Protein AF-A0A6A5AEK2-F1 (afdb_monomer_lite)

Organism: Aphanomyces astaci (NCBI:txid112090)

Foldseek 3Di:
DCVVLLVVLVVCLVPLVSLLPDDPVVLVVSLVSLVVVLVVLVVVCVVDVVCNVVSVVVSVSSVVSSVSSVVSVVVSVVVVVVVVVVPPPPPDPPDPPQDVVNVVVVVVVVVVVVVVVVVVVVVVVVVVVVVVVVVVVVVVVVVVVVVVVVVVVVVVVVVVVVVVVVVVVVVVVVVVVVVVVVD

Secondary structure (DSSP, 8-state):
--HHHHHHHHHHHH-HHHHHHS-HHHHHHHHHHHHHHHHHHHHHHHH-GGGHHHHHHHHHHHHHHHHHHHHHHHHHHHHHHHHHHHSS-----------HHHHHHHHHHHHHHHHHHHHHHHHHHHHHHHHHHHHHHHHHHHHHHHHHHHHHHHHHHHHHHHHHHHHHHHHHHHHHHHHHH--

pLDDT: mean 76.55, std 9.77, range [45.88, 88.81]

Radius of gyration: 33.64 Å; chains: 1; bounding box: 82×36×102 Å

InterPro domains:
  IPR056173 Sec20, C-terminal [PF03908] (101-181)

Structure (mmCIF, N/CA/C/O backbone):
data_AF-A0A6A5AEK2-F1
#
_entry.id   AF-A0A6A5AEK2-F1
#
loop_
_atom_site.group_PDB
_atom_site.id
_atom_site.type_symbol
_atom_site.label_atom_id
_atom_site.label_alt_id
_atom_site.label_comp_id
_atom_site.label_asym_id
_atom_site.label_entity_id
_atom_site.label_seq_id
_atom_site.pdbx_PDB_ins_code
_atom_site.Cartn_x
_atom_site.Cartn_y
_atom_site.Cartn_z
_atom_site.occupancy
_atom_site.B_iso_or_equiv
_atom_site.auth_seq_id
_atom_site.auth_comp_id
_atom_site.auth_asym_id
_atom_site.auth_atom_id
_atom_site.pdbx_PDB_model_num
ATOM 1 N N . MET A 1 1 ? -23.766 -17.784 -3.383 1.00 45.88 1 MET A N 1
ATOM 2 C CA . MET A 1 1 ? -23.581 -17.407 -4.809 1.00 45.88 1 MET A CA 1
ATOM 3 C C . MET A 1 1 ? -22.171 -16.881 -5.167 1.00 45.88 1 MET A C 1
ATOM 5 O O . MET A 1 1 ? -21.986 -16.460 -6.299 1.00 45.88 1 MET A O 1
ATOM 9 N N . GLY A 1 2 ? -21.160 -16.912 -4.277 1.00 51.47 2 GLY A N 1
ATOM 10 C CA . GLY A 1 2 ? -19.779 -16.472 -4.597 1.00 51.47 2 GLY A CA 1
ATOM 11 C C . GLY A 1 2 ? -18.789 -17.598 -4.947 1.00 51.47 2 GLY A C 1
ATOM 12 O O . GLY A 1 2 ? -17.826 -17.369 -5.671 1.00 51.47 2 GLY A O 1
ATOM 13 N N . GLN A 1 3 ? -19.064 -18.826 -4.502 1.00 56.78 3 GLN A N 1
ATOM 14 C CA . GLN A 1 3 ? -18.225 -20.012 -4.719 1.00 56.78 3 GLN A CA 1
ATOM 15 C C . GLN A 1 3 ? -17.841 -20.291 -6.190 1.00 56.78 3 GLN A C 1
ATOM 17 O O . GLN A 1 3 ? -16.650 -20.480 -6.435 1.00 56.78 3 GLN A O 1
ATOM 22 N N . PRO A 1 4 ? -18.741 -20.202 -7.197 1.00 70.75 4 PRO A N 1
ATOM 23 C CA . PRO A 1 4 ? -18.347 -20.467 -8.586 1.00 70.75 4 PRO A CA 1
ATOM 24 C C . PRO A 1 4 ? -17.400 -19.400 -9.163 1.00 70.75 4 PRO A C 1
ATOM 26 O O . PRO A 1 4 ? -16.644 -19.674 -10.091 1.00 70.75 4 PRO A O 1
ATOM 29 N N . LEU A 1 5 ? -17.412 -18.176 -8.617 1.00 72.00 5 LEU A N 1
ATOM 30 C CA . LEU A 1 5 ? -16.496 -17.105 -9.024 1.00 72.00 5 LEU A CA 1
ATOM 31 C C . LEU A 1 5 ? -15.095 -17.325 -8.446 1.00 72.00 5 LEU A C 1
ATOM 33 O O . LEU A 1 5 ? -14.112 -17.174 -9.169 1.00 72.00 5 LEU A O 1
ATOM 37 N N . PHE A 1 6 ? -15.001 -17.719 -7.174 1.00 76.56 6 PHE A N 1
ATOM 38 C CA . PHE A 1 6 ? -13.719 -18.003 -6.527 1.00 76.56 6 PHE A CA 1
ATOM 39 C C . PHE A 1 6 ? -13.020 -19.218 -7.139 1.00 76.56 6 PHE A C 1
ATOM 41 O O . PHE A 1 6 ? -11.818 -19.157 -7.384 1.00 76.56 6 PHE A O 1
ATOM 48 N N . GLU A 1 7 ? -13.762 -20.280 -7.461 1.00 78.75 7 GLU A N 1
ATOM 49 C CA . GLU A 1 7 ? -13.203 -21.456 -8.137 1.00 78.75 7 GLU A CA 1
ATOM 50 C C . GLU A 1 7 ? -12.746 -21.146 -9.559 1.00 78.75 7 GLU A C 1
ATOM 52 O O . GLU A 1 7 ? -11.658 -21.558 -9.957 1.00 78.75 7 GLU A O 1
ATOM 57 N N . ARG A 1 8 ? -13.518 -20.346 -10.304 1.00 77.88 8 ARG A N 1
ATOM 58 C CA . ARG A 1 8 ? -13.124 -19.903 -11.644 1.00 77.88 8 ARG A CA 1
ATOM 59 C C . ARG A 1 8 ? -11.841 -19.073 -11.608 1.00 77.88 8 ARG A C 1
ATOM 61 O O . ARG A 1 8 ? -10.962 -19.288 -12.433 1.00 77.88 8 ARG A O 1
ATOM 68 N N . VAL A 1 9 ? -11.703 -18.157 -10.650 1.00 75.62 9 VAL A N 1
ATOM 69 C CA . VAL A 1 9 ? -10.484 -17.341 -10.500 1.00 75.62 9 VAL A CA 1
ATOM 70 C C . VAL A 1 9 ? -9.304 -18.191 -10.033 1.00 75.62 9 VAL A C 1
ATOM 72 O O . VAL A 1 9 ? -8.203 -18.023 -10.544 1.00 75.62 9 VAL A O 1
ATOM 75 N N . ALA A 1 10 ? -9.523 -19.145 -9.128 1.00 79.38 10 ALA A N 1
ATOM 76 C CA . ALA A 1 10 ? -8.487 -20.080 -8.698 1.00 79.38 10 ALA A CA 1
ATOM 77 C C . ALA A 1 10 ? -8.018 -21.001 -9.840 1.00 79.38 10 ALA A C 1
ATOM 79 O O . ALA A 1 10 ? -6.823 -21.265 -9.955 1.00 79.38 10 ALA A O 1
ATOM 80 N N . ALA A 1 11 ? -8.934 -21.466 -10.695 1.00 79.12 11 ALA A N 1
ATOM 81 C CA . ALA A 1 11 ? -8.611 -22.260 -11.878 1.00 79.12 11 ALA A CA 1
ATOM 82 C C . ALA A 1 11 ? -7.821 -21.439 -12.904 1.00 79.12 11 ALA A C 1
ATOM 84 O O . ALA A 1 11 ? -6.797 -21.907 -13.395 1.00 79.12 11 ALA A O 1
ATOM 85 N N . LEU A 1 12 ? -8.237 -20.192 -13.151 1.00 76.94 12 LEU A N 1
ATOM 86 C CA . LEU A 1 12 ? -7.496 -19.269 -14.008 1.00 76.94 12 LEU A CA 1
ATOM 87 C C . LEU A 1 12 ? -6.093 -19.015 -13.451 1.00 76.94 12 LEU A C 1
ATOM 89 O O . LEU A 1 12 ? -5.126 -19.193 -14.169 1.00 76.94 12 LEU A O 1
ATOM 93 N N . LEU A 1 13 ? -5.947 -18.708 -12.160 1.00 73.44 13 LEU A N 1
ATOM 94 C CA . LEU A 1 13 ? -4.639 -18.465 -11.535 1.00 73.44 13 LEU A CA 1
ATOM 95 C C . LEU A 1 13 ? -3.680 -19.667 -11.576 1.00 73.44 13 LEU A C 1
ATOM 97 O O . LEU A 1 13 ? -2.465 -19.469 -11.525 1.00 73.44 13 LEU A O 1
ATOM 101 N N . ARG A 1 14 ? -4.191 -20.902 -11.661 1.00 76.44 14 ARG A N 1
ATOM 102 C CA . ARG A 1 14 ? -3.356 -22.102 -11.848 1.00 76.44 14 ARG A CA 1
ATOM 103 C C . ARG A 1 14 ? -2.805 -22.205 -13.265 1.00 76.44 14 ARG A C 1
ATOM 105 O O . ARG A 1 14 ? -1.687 -22.686 -13.438 1.00 76.44 14 ARG A O 1
ATOM 112 N N . ASP A 1 15 ? -3.557 -21.739 -14.253 1.00 77.12 15 ASP A N 1
ATOM 113 C CA . ASP A 1 15 ? -3.141 -21.740 -15.646 1.00 77.12 15 ASP A CA 1
ATOM 114 C C . ASP A 1 15 ? -2.585 -20.367 -16.047 1.00 77.12 15 ASP A C 1
ATOM 116 O O . ASP A 1 15 ? -3.286 -19.471 -16.522 1.00 77.12 15 ASP A O 1
ATOM 120 N N . LYS A 1 16 ? -1.269 -20.212 -15.872 1.00 64.94 16 LYS A N 1
ATOM 121 C CA . LYS A 1 16 ? -0.535 -18.984 -16.221 1.00 64.94 16 LYS A CA 1
ATOM 122 C C . LYS A 1 16 ? -0.740 -18.558 -17.681 1.00 64.94 16 LYS A C 1
ATOM 124 O O . LYS A 1 16 ? -0.672 -17.365 -17.968 1.00 64.94 16 LYS A O 1
ATOM 129 N N . THR A 1 17 ? -1.005 -19.504 -18.586 1.00 61.44 17 THR A N 1
ATOM 130 C CA . THR A 1 17 ? -1.233 -19.218 -20.010 1.00 61.44 17 THR A CA 1
ATOM 131 C C . THR A 1 17 ? -2.649 -18.707 -20.263 1.00 61.44 17 THR A C 1
ATOM 133 O O . THR A 1 17 ? -2.829 -17.742 -21.007 1.00 61.44 17 THR A O 1
ATOM 136 N N . ALA A 1 18 ? -3.642 -19.242 -19.547 1.00 62.31 18 ALA A N 1
ATOM 137 C CA . ALA A 1 18 ? -5.012 -18.742 -19.596 1.00 62.31 18 ALA A CA 1
ATOM 138 C C . ALA A 1 18 ? -5.129 -17.317 -19.030 1.00 62.31 18 ALA A C 1
ATOM 140 O O . ALA A 1 18 ? -5.829 -16.493 -19.610 1.00 62.31 18 ALA A O 1
ATOM 141 N N . VAL A 1 19 ? -4.407 -16.975 -17.953 1.00 64.06 19 VAL A N 1
ATOM 142 C CA . VAL A 1 19 ? -4.403 -15.597 -17.402 1.00 64.06 19 VAL A CA 1
ATOM 143 C C . VAL A 1 19 ? -3.794 -14.587 -18.378 1.00 64.06 19 VAL A C 1
ATOM 145 O O . VAL A 1 19 ? -4.263 -13.448 -18.470 1.00 64.06 19 VAL A O 1
ATOM 148 N N . ALA A 1 20 ? -2.770 -14.999 -19.128 1.00 61.50 20 ALA A N 1
ATOM 149 C CA . ALA A 1 20 ? -2.142 -14.170 -20.151 1.00 61.50 20 ALA A CA 1
ATOM 150 C C . ALA A 1 20 ? -3.053 -13.947 -21.375 1.00 61.50 20 ALA A C 1
ATOM 152 O O . ALA A 1 20 ? -2.979 -12.891 -21.999 1.00 61.50 20 ALA A O 1
ATOM 153 N N . ALA A 1 21 ? -3.950 -14.890 -21.681 1.00 65.88 21 ALA A N 1
ATOM 154 C CA . ALA A 1 21 ? -4.862 -14.818 -22.825 1.00 65.88 21 ALA A CA 1
ATOM 155 C C . ALA A 1 21 ? -6.121 -13.953 -22.593 1.00 65.88 21 ALA A C 1
ATOM 157 O O . ALA A 1 21 ? -6.765 -13.537 -23.554 1.00 65.88 21 ALA A O 1
ATOM 158 N N . ILE A 1 22 ? -6.484 -13.653 -21.340 1.00 73.06 22 ILE A N 1
ATOM 159 C CA . ILE A 1 22 ? -7.691 -12.868 -21.011 1.00 73.06 22 ILE A CA 1
ATOM 160 C C . ILE A 1 22 ? -7.541 -11.419 -21.496 1.00 73.06 22 ILE A C 1
ATOM 162 O O . ILE A 1 22 ? -6.492 -10.805 -21.313 1.00 73.06 22 ILE A O 1
ATOM 166 N N . ALA A 1 23 ? -8.574 -10.826 -22.089 1.00 71.81 23 ALA A N 1
ATOM 167 C CA . ALA A 1 23 ? -8.523 -9.421 -22.499 1.00 71.81 23 ALA A CA 1
ATOM 168 C C . ALA A 1 23 ? -8.476 -8.479 -21.274 1.00 71.81 23 ALA A C 1
ATOM 170 O O . ALA A 1 23 ? -9.108 -8.751 -20.254 1.00 71.81 23 ALA A O 1
ATOM 171 N N . SER A 1 24 ? -7.795 -7.329 -21.373 1.00 69.62 24 SER A N 1
ATOM 172 C CA . SER A 1 24 ? -7.701 -6.342 -20.272 1.00 69.62 24 SER A CA 1
ATOM 173 C C . SER A 1 24 ? -9.081 -5.937 -19.709 1.00 69.62 24 SER A C 1
ATOM 175 O O . SER A 1 24 ? -9.275 -5.855 -18.496 1.00 69.62 24 SER A O 1
ATOM 177 N N . GLN A 1 25 ? -10.091 -5.817 -20.580 1.00 73.88 25 GLN A N 1
ATOM 178 C CA . GLN A 1 25 ? -11.481 -5.534 -20.191 1.00 73.88 25 GLN A CA 1
ATOM 179 C C . GLN A 1 25 ? -12.172 -6.673 -19.425 1.00 73.88 25 GLN A C 1
ATOM 181 O O . GLN A 1 25 ? -13.077 -6.435 -18.627 1.00 73.88 25 GLN A O 1
ATOM 186 N N . GLU A 1 26 ? -11.806 -7.925 -19.683 1.00 76.56 26 GLU A N 1
ATOM 187 C CA . GLU A 1 26 ? -12.346 -9.066 -18.942 1.00 76.56 26 GLU A CA 1
ATOM 188 C C . GLU A 1 26 ? -11.655 -9.203 -17.587 1.00 76.56 26 GLU A C 1
ATOM 190 O O . GLU A 1 26 ? -12.304 -9.534 -16.593 1.00 76.56 26 GLU A O 1
ATOM 195 N N . ALA A 1 27 ? -10.366 -8.870 -17.523 1.00 75.19 27 ALA A N 1
ATOM 196 C CA . ALA A 1 27 ? -9.610 -8.878 -16.283 1.00 75.19 27 ALA A CA 1
ATOM 197 C C . ALA A 1 27 ? -10.114 -7.835 -15.271 1.00 75.19 27 ALA A C 1
ATOM 199 O O . ALA A 1 27 ? -10.251 -8.160 -14.087 1.00 75.19 27 ALA A O 1
ATOM 200 N N . SER A 1 28 ? -10.463 -6.627 -15.729 1.00 76.31 28 SER A N 1
ATOM 201 C CA . SER A 1 28 ? -11.068 -5.593 -14.877 1.00 76.31 28 SER A CA 1
ATOM 202 C C . SER A 1 28 ? -12.462 -5.992 -14.385 1.00 76.31 28 SER A C 1
ATOM 204 O O . SER A 1 28 ? -12.751 -5.878 -13.194 1.00 76.31 28 SER A O 1
ATOM 206 N N . LYS A 1 29 ? -13.298 -6.584 -15.249 1.00 82.62 29 LYS A N 1
ATOM 207 C CA . LYS A 1 29 ? -14.613 -7.122 -14.854 1.00 82.62 29 LYS A CA 1
ATOM 208 C C . LYS A 1 29 ? -14.502 -8.245 -13.822 1.00 82.62 29 LYS A C 1
ATOM 210 O O . LYS A 1 29 ? -15.324 -8.323 -12.909 1.00 82.62 29 LYS A O 1
ATOM 215 N N . ILE A 1 30 ? -13.516 -9.136 -13.949 1.00 80.75 30 ILE A N 1
ATOM 216 C CA . ILE A 1 30 ? -13.273 -10.199 -12.959 1.00 80.75 30 ILE A CA 1
ATOM 217 C C . ILE A 1 30 ? -12.860 -9.585 -11.617 1.00 80.75 30 ILE A C 1
ATOM 219 O O . ILE A 1 30 ? -13.397 -9.984 -10.582 1.00 80.75 30 ILE A O 1
ATOM 223 N N . GLN A 1 31 ? -11.980 -8.583 -11.635 1.00 81.62 31 GLN A N 1
ATOM 224 C CA . GLN A 1 31 ? -11.545 -7.864 -10.438 1.00 81.62 31 GLN A CA 1
ATOM 225 C C . GLN A 1 31 ? -12.708 -7.152 -9.731 1.00 81.62 31 GLN A C 1
ATOM 227 O O . GLN A 1 31 ? -12.882 -7.322 -8.523 1.00 81.62 31 GLN A O 1
ATOM 232 N N . GLU A 1 32 ? -13.541 -6.411 -10.465 1.00 83.38 32 GLU A N 1
ATOM 233 C CA . GLU A 1 32 ? -14.722 -5.734 -9.911 1.00 83.38 32 GLU A CA 1
ATOM 234 C C . GLU A 1 32 ? -15.697 -6.728 -9.276 1.00 83.38 32 GLU A C 1
ATOM 236 O O . GLU A 1 32 ? -16.170 -6.523 -8.157 1.00 83.38 32 GLU A O 1
ATOM 241 N N . ARG A 1 33 ? -15.959 -7.857 -9.946 1.00 83.12 33 ARG A N 1
ATOM 242 C CA . ARG A 1 33 ? -16.847 -8.903 -9.413 1.00 83.12 33 ARG A CA 1
ATOM 243 C C . ARG A 1 33 ? -16.283 -9.546 -8.148 1.00 83.12 33 ARG A C 1
ATOM 245 O O . ARG A 1 33 ? -17.059 -9.857 -7.244 1.00 83.12 33 ARG A O 1
ATOM 252 N N . LEU A 1 34 ? -14.962 -9.710 -8.059 1.00 82.06 34 LEU A N 1
ATOM 253 C CA . LEU A 1 34 ? -14.298 -10.203 -6.851 1.00 82.06 34 LEU A CA 1
ATOM 254 C C . LEU A 1 34 ? -14.411 -9.199 -5.698 1.00 82.06 34 LEU A C 1
ATOM 256 O O . LEU A 1 34 ? -14.748 -9.588 -4.580 1.00 82.06 34 LEU A O 1
ATOM 260 N N . GLN A 1 35 ? -14.210 -7.909 -5.976 1.00 84.31 35 GLN A N 1
ATOM 261 C CA . GLN A 1 35 ? -14.328 -6.846 -4.978 1.00 84.31 35 GLN A CA 1
ATOM 262 C C . GLN A 1 35 ? -15.763 -6.721 -4.448 1.00 84.31 35 GLN A C 1
ATOM 264 O O . GLN A 1 35 ? -15.979 -6.639 -3.239 1.00 84.31 35 GLN A O 1
ATOM 269 N N . VAL A 1 36 ? -16.761 -6.785 -5.334 1.00 86.75 36 VAL A N 1
ATOM 270 C CA . VAL A 1 36 ? -18.181 -6.787 -4.953 1.00 86.75 36 VAL A CA 1
ATOM 271 C C . VAL A 1 36 ? -18.525 -8.015 -4.104 1.00 86.75 36 VAL A C 1
ATOM 273 O O . VAL A 1 36 ? -19.284 -7.896 -3.142 1.00 86.75 36 VAL A O 1
ATOM 276 N N . ALA A 1 37 ? -17.963 -9.189 -4.408 1.00 82.62 37 ALA A N 1
ATOM 277 C CA . ALA A 1 37 ? -18.171 -10.393 -3.605 1.00 82.62 37 ALA A CA 1
ATOM 278 C C . ALA A 1 37 ? -17.556 -10.273 -2.198 1.00 82.62 37 ALA A C 1
ATOM 280 O O . ALA A 1 37 ? -18.206 -10.649 -1.224 1.00 82.62 37 ALA A O 1
ATOM 281 N N . ILE A 1 38 ? -16.356 -9.696 -2.074 1.00 85.12 38 ILE A N 1
ATOM 282 C CA . ILE A 1 38 ? -15.706 -9.422 -0.778 1.00 85.12 38 ILE A CA 1
ATOM 283 C C . ILE A 1 38 ? -16.521 -8.416 0.047 1.00 85.12 38 ILE A C 1
ATOM 285 O O . ILE A 1 38 ? -16.715 -8.612 1.250 1.00 85.12 38 ILE A O 1
ATOM 289 N N . ASN A 1 39 ? -17.049 -7.368 -0.588 1.00 85.44 39 ASN A N 1
ATOM 290 C CA . ASN A 1 39 ? -17.877 -6.368 0.089 1.00 85.44 39 ASN A CA 1
ATOM 291 C C . ASN A 1 39 ? -19.198 -6.979 0.586 1.00 85.44 39 ASN A C 1
ATOM 293 O O . ASN A 1 39 ? -19.588 -6.741 1.726 1.00 85.44 39 ASN A O 1
ATOM 297 N N . LYS A 1 40 ? -19.835 -7.844 -0.216 1.00 84.44 40 LYS A N 1
ATOM 298 C CA . LYS A 1 40 ? -21.037 -8.591 0.196 1.00 84.44 40 LYS A CA 1
ATOM 299 C C . LYS A 1 40 ? -20.762 -9.576 1.334 1.00 84.44 40 LYS A C 1
ATOM 301 O O . LYS A 1 40 ? -21.593 -9.714 2.223 1.00 84.44 40 LYS A O 1
ATOM 306 N N . LEU A 1 41 ? -19.608 -10.248 1.330 1.00 80.94 41 LEU A N 1
ATOM 307 C CA . LEU A 1 41 ? -19.184 -11.099 2.449 1.00 80.94 41 LEU A CA 1
ATOM 308 C C . LEU A 1 41 ? -18.916 -10.275 3.712 1.00 80.94 41 LEU A C 1
ATOM 310 O O . LEU A 1 41 ? -19.222 -10.727 4.805 1.00 80.94 41 LEU A O 1
ATOM 314 N N . THR A 1 42 ? -18.392 -9.057 3.564 1.00 82.00 42 THR A N 1
ATOM 315 C CA . THR A 1 42 ? -18.181 -8.140 4.693 1.00 82.00 42 THR A CA 1
ATOM 316 C C . THR A 1 42 ? -19.509 -7.684 5.297 1.00 82.00 42 THR A C 1
ATOM 318 O O . THR A 1 42 ? -19.662 -7.779 6.504 1.00 82.00 42 THR A O 1
ATOM 321 N N . GLN A 1 43 ? -20.495 -7.308 4.476 1.00 81.94 43 GLN A N 1
ATOM 322 C CA . GLN A 1 43 ? -21.841 -6.968 4.963 1.00 81.94 43 GLN A CA 1
ATOM 323 C C . GLN A 1 43 ? -22.512 -8.147 5.683 1.00 81.94 43 GLN A C 1
ATOM 325 O O . GLN A 1 43 ? -23.055 -7.979 6.766 1.00 81.94 43 GLN A O 1
ATOM 330 N N . ARG A 1 44 ? -22.393 -9.367 5.144 1.00 76.19 44 ARG A N 1
ATOM 331 C CA . ARG A 1 44 ? -22.955 -10.572 5.780 1.00 76.19 44 ARG A CA 1
ATOM 332 C C . ARG A 1 44 ? -22.305 -10.941 7.114 1.00 76.19 44 ARG A C 1
ATOM 334 O O . ARG A 1 44 ? -22.969 -11.519 7.963 1.00 76.19 44 ARG A O 1
ATOM 341 N N . ILE A 1 45 ? -21.023 -10.620 7.302 1.00 75.00 45 ILE A N 1
ATOM 342 C CA . ILE A 1 45 ? -20.322 -10.796 8.586 1.00 75.00 45 ILE A CA 1
ATOM 343 C C . ILE A 1 45 ? -20.906 -9.878 9.666 1.00 75.00 45 ILE A C 1
ATOM 345 O O . ILE A 1 45 ? -20.914 -10.258 10.838 1.00 75.00 45 ILE A O 1
ATOM 349 N N . ASP A 1 46 ? -21.356 -8.686 9.273 1.00 73.50 46 ASP A N 1
ATOM 350 C CA . ASP A 1 46 ? -21.939 -7.700 10.182 1.00 73.50 46 ASP A CA 1
ATOM 351 C C . ASP A 1 46 ? -23.421 -8.006 10.486 1.00 73.50 46 ASP A C 1
ATOM 353 O O . ASP A 1 46 ? -23.889 -7.695 11.579 1.00 73.50 46 ASP A O 1
ATOM 357 N N . GLU A 1 47 ? -24.137 -8.649 9.554 1.00 78.94 47 GLU A N 1
ATOM 358 C CA . GLU A 1 47 ? -25.563 -9.001 9.675 1.00 78.94 47 GLU A CA 1
ATOM 359 C C . GLU A 1 47 ? -25.827 -10.329 10.419 1.00 78.94 47 GLU A C 1
ATOM 361 O O . GLU A 1 47 ? -26.779 -10.393 11.191 1.00 78.94 47 GLU A O 1
ATOM 366 N N . ASP A 1 48 ? -24.990 -11.365 10.244 1.00 68.94 48 ASP A N 1
ATOM 367 C CA . ASP A 1 48 ? -25.180 -12.700 10.849 1.00 68.94 48 ASP A CA 1
ATOM 368 C C . ASP A 1 48 ? -23.984 -13.120 11.741 1.00 68.94 48 ASP A C 1
ATOM 370 O O . ASP A 1 48 ? -23.008 -13.720 11.260 1.00 68.94 48 ASP A O 1
ATOM 374 N N . PRO A 1 49 ? -24.031 -12.858 13.065 1.00 66.12 49 PRO A N 1
ATOM 375 C CA . PRO A 1 49 ? -22.932 -13.168 13.983 1.00 66.12 49 PRO A CA 1
ATOM 376 C C . PRO A 1 49 ? -22.733 -14.671 14.248 1.00 66.12 49 PRO A C 1
ATOM 378 O O . PRO A 1 49 ? -21.619 -15.072 14.592 1.00 66.12 49 PRO A O 1
ATOM 381 N N . ASP A 1 50 ? -23.752 -15.509 14.037 1.00 72.44 50 ASP A N 1
ATOM 382 C CA . ASP A 1 50 ? -23.703 -16.950 14.340 1.00 72.44 50 ASP A CA 1
ATOM 383 C C . ASP A 1 50 ? -22.751 -17.737 13.420 1.00 72.44 50 ASP A C 1
ATOM 385 O O . ASP A 1 50 ? -22.129 -18.708 13.846 1.00 72.44 50 ASP A O 1
ATOM 389 N N . HIS A 1 51 ? -22.549 -17.277 12.179 1.00 72.31 51 HIS A N 1
ATOM 390 C CA . HIS A 1 51 ? -21.654 -17.914 11.195 1.00 72.31 51 HIS A CA 1
ATOM 391 C C . HIS A 1 51 ? -20.412 -17.059 10.890 1.00 72.31 51 HIS A C 1
ATOM 393 O O . HIS A 1 51 ? -19.700 -17.271 9.903 1.00 72.31 51 HIS A O 1
ATOM 399 N N . LYS A 1 52 ? -20.103 -16.091 11.764 1.00 74.12 52 LYS A N 1
ATOM 400 C CA . LYS A 1 52 ? -19.020 -15.110 11.591 1.00 74.12 52 LYS A CA 1
ATOM 401 C C . LYS A 1 52 ? -17.668 -15.742 11.256 1.00 74.12 52 LYS A C 1
ATOM 403 O O . LYS A 1 52 ? -16.921 -15.212 10.435 1.00 74.12 52 LYS A O 1
ATOM 408 N N . ALA A 1 53 ? -17.343 -16.876 11.877 1.00 77.62 53 ALA A N 1
ATOM 409 C CA . ALA A 1 53 ? -16.080 -17.577 11.651 1.00 77.62 53 ALA A CA 1
ATOM 410 C C . ALA A 1 53 ? -15.975 -18.180 10.238 1.00 77.62 53 ALA A C 1
ATOM 412 O O . ALA A 1 53 ? -14.892 -18.182 9.649 1.00 77.62 53 ALA A O 1
ATOM 413 N N . GLU A 1 54 ? -17.080 -18.669 9.678 1.00 78.69 54 GLU A N 1
ATOM 414 C CA . GLU A 1 54 ? -17.124 -19.252 8.334 1.00 78.69 54 GLU A CA 1
ATOM 415 C C . GLU A 1 54 ? -17.048 -18.159 7.270 1.00 78.69 54 GLU A C 1
ATOM 417 O O . GLU A 1 54 ? -16.200 -18.220 6.375 1.00 78.69 54 GLU A O 1
ATOM 422 N N . TRP A 1 55 ? -17.821 -17.086 7.445 1.00 77.38 55 TRP A N 1
ATOM 423 C CA . TRP A 1 55 ? -17.775 -15.927 6.558 1.00 77.38 55 TRP A CA 1
ATOM 424 C C . TRP A 1 55 ? -16.418 -15.216 6.587 1.00 77.38 55 TRP A C 1
ATOM 426 O O . TRP A 1 55 ? -15.908 -14.814 5.539 1.00 77.38 55 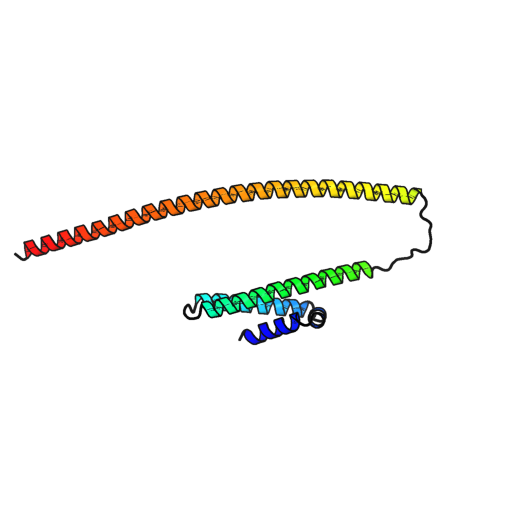TRP A O 1
ATOM 436 N N . ALA A 1 56 ? -15.772 -15.121 7.754 1.00 78.38 56 ALA A N 1
ATOM 437 C CA . ALA A 1 56 ? -14.420 -14.576 7.869 1.00 78.38 56 ALA A CA 1
ATOM 438 C C . ALA A 1 56 ? -13.382 -15.431 7.119 1.00 78.38 56 ALA A C 1
ATOM 440 O O . ALA A 1 56 ? -12.481 -14.885 6.476 1.00 78.38 56 ALA A O 1
ATOM 441 N N . ARG A 1 57 ? -13.518 -16.765 7.144 1.00 82.62 57 ARG A N 1
ATOM 442 C CA . ARG A 1 57 ? -12.654 -17.679 6.376 1.00 82.62 57 ARG A CA 1
ATOM 443 C C . ARG A 1 57 ? -12.876 -17.536 4.872 1.00 82.62 57 ARG A C 1
ATOM 445 O O . ARG A 1 57 ? -11.898 -17.498 4.123 1.00 82.62 57 ARG A O 1
ATOM 452 N N .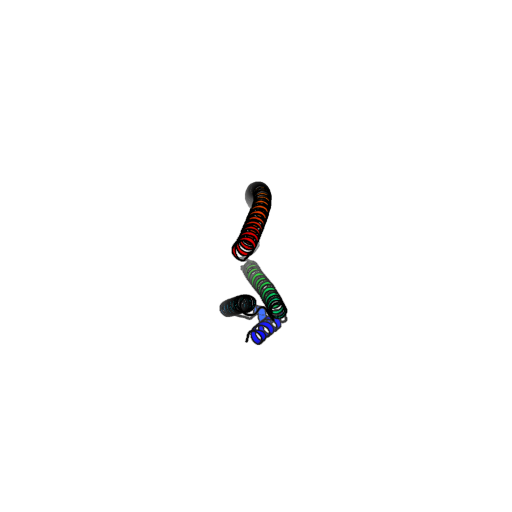 GLU A 1 58 ? -14.125 -17.432 4.420 1.00 82.06 58 GLU A N 1
ATOM 453 C CA . GLU A 1 58 ? -14.434 -17.201 3.003 1.00 82.06 58 GLU A CA 1
ATOM 454 C C . GLU A 1 58 ? -13.927 -15.837 2.520 1.00 82.06 58 GLU A C 1
ATOM 456 O O . GLU A 1 58 ? -13.322 -15.751 1.448 1.00 82.06 58 GLU A O 1
ATOM 461 N N . LYS A 1 59 ? -14.075 -14.790 3.338 1.00 82.69 59 LYS A N 1
ATOM 462 C CA . LYS A 1 59 ? -13.524 -13.460 3.057 1.00 82.69 59 LYS A CA 1
ATOM 463 C C . LYS A 1 59 ? -12.000 -13.495 2.922 1.00 82.69 59 LYS A C 1
ATOM 465 O O . LYS A 1 59 ? -11.472 -13.010 1.925 1.00 82.69 59 LYS A O 1
ATOM 470 N N . ALA A 1 60 ? -11.292 -14.119 3.865 1.00 82.56 60 ALA A N 1
ATOM 471 C CA . ALA A 1 60 ? -9.831 -14.225 3.817 1.00 82.56 60 ALA A CA 1
ATOM 472 C C . ALA A 1 60 ? -9.336 -14.972 2.563 1.00 82.56 60 ALA A C 1
ATOM 474 O O . ALA A 1 60 ? -8.341 -14.583 1.943 1.00 82.56 60 ALA A O 1
ATOM 475 N N . ARG A 1 61 ? -10.053 -16.022 2.140 1.00 82.62 61 ARG A N 1
ATOM 476 C CA . ARG A 1 61 ? -9.778 -16.722 0.874 1.00 82.62 61 ARG A CA 1
ATOM 477 C C . ARG A 1 61 ? -9.998 -15.809 -0.333 1.00 82.62 61 ARG A C 1
ATOM 479 O O . ARG A 1 61 ? -9.125 -15.738 -1.197 1.00 82.62 61 ARG A O 1
ATOM 486 N N . ALA A 1 62 ? -11.113 -15.085 -0.376 1.00 80.56 62 ALA A N 1
ATOM 487 C CA . ALA A 1 62 ? -11.424 -14.155 -1.459 1.00 80.56 62 ALA A CA 1
ATOM 488 C C . ALA A 1 62 ? -10.391 -13.017 -1.572 1.00 80.56 62 ALA A C 1
ATOM 490 O O . ALA A 1 62 ? -9.935 -12.701 -2.671 1.00 80.56 62 ALA A O 1
ATOM 491 N N . GLU A 1 63 ? -9.950 -12.455 -0.446 1.00 83.38 63 GLU A N 1
ATOM 492 C CA . GLU A 1 63 ? -8.892 -11.436 -0.403 1.00 83.38 63 GLU A CA 1
ATOM 493 C C . GLU A 1 63 ? -7.542 -11.977 -0.884 1.00 83.38 63 GLU A C 1
ATOM 495 O O . GLU A 1 63 ? -6.796 -11.283 -1.577 1.00 83.38 63 GLU A O 1
ATOM 500 N N . THR A 1 64 ? -7.223 -13.227 -0.547 1.00 86.81 64 THR A N 1
ATOM 501 C CA . THR A 1 64 ? -5.987 -13.874 -1.005 1.00 86.81 64 THR A CA 1
ATOM 502 C C . THR A 1 64 ? -6.007 -14.075 -2.521 1.00 86.81 64 THR A C 1
ATOM 504 O O . THR A 1 64 ? -5.022 -13.760 -3.190 1.00 86.81 64 THR A O 1
ATOM 507 N N . LEU A 1 65 ? -7.142 -14.509 -3.078 1.00 84.69 65 LEU A N 1
ATOM 508 C CA . LEU A 1 65 ? -7.331 -14.641 -4.527 1.00 84.69 65 LEU A CA 1
ATOM 509 C C . LEU A 1 65 ? -7.232 -13.290 -5.243 1.00 84.69 65 LEU A C 1
ATOM 511 O O . LEU A 1 65 ? -6.595 -13.206 -6.290 1.00 84.69 65 LEU A O 1
ATOM 515 N N . LEU A 1 66 ? -7.788 -12.221 -4.664 1.00 83.69 66 LEU A N 1
ATOM 516 C CA . LEU A 1 66 ? -7.664 -10.870 -5.217 1.00 83.69 66 LEU A CA 1
ATOM 517 C C . LEU A 1 66 ? -6.201 -10.413 -5.275 1.00 83.69 66 LEU A C 1
ATOM 519 O O . LEU A 1 66 ? -5.753 -9.899 -6.298 1.00 83.69 66 LEU A O 1
ATOM 523 N N . LYS A 1 67 ? -5.435 -10.631 -4.200 1.00 86.88 67 LYS A N 1
ATOM 524 C CA . LYS A 1 67 ? -4.005 -10.284 -4.164 1.00 86.88 67 LYS A CA 1
ATOM 525 C C . LYS A 1 67 ? -3.214 -11.052 -5.223 1.00 86.88 67 LYS A C 1
ATOM 527 O O . LYS A 1 67 ? -2.413 -10.453 -5.935 1.00 86.88 67 LYS A O 1
ATOM 532 N N . GLN A 1 68 ? -3.457 -12.356 -5.351 1.00 85.12 68 GLN A N 1
ATOM 533 C CA . GLN A 1 68 ? -2.806 -13.193 -6.365 1.00 85.12 68 GLN A CA 1
ATOM 534 C C . GLN A 1 68 ? -3.168 -12.751 -7.790 1.00 85.12 68 GLN A C 1
ATOM 536 O O . GLN A 1 68 ? -2.290 -12.675 -8.648 1.00 85.12 68 GLN A O 1
ATOM 541 N N . TRP A 1 69 ? -4.429 -12.386 -8.023 1.00 82.75 69 TRP A N 1
ATOM 542 C CA . TRP A 1 69 ? -4.898 -11.842 -9.297 1.00 82.75 69 TRP A CA 1
ATOM 543 C C . TRP A 1 69 ? -4.203 -10.533 -9.680 1.00 82.75 69 TRP A C 1
ATOM 545 O O . TRP A 1 69 ? -3.708 -10.400 -10.799 1.00 82.75 69 TRP A O 1
ATOM 555 N N . LEU A 1 70 ? -4.102 -9.589 -8.743 1.00 83.44 70 LEU A N 1
ATOM 556 C CA . LEU A 1 70 ? -3.432 -8.306 -8.971 1.00 83.44 70 LEU A CA 1
ATOM 557 C C . LEU A 1 70 ? -1.941 -8.478 -9.283 1.00 83.44 70 LEU A C 1
ATOM 559 O O . LEU A 1 70 ? -1.412 -7.801 -10.164 1.00 83.44 70 LEU A O 1
ATOM 563 N N . LEU A 1 71 ? -1.266 -9.400 -8.592 1.00 85.38 71 LEU A N 1
ATOM 564 C CA . LEU A 1 71 ? 0.138 -9.712 -8.862 1.00 85.38 71 LEU A CA 1
ATOM 565 C C . LEU A 1 71 ? 0.326 -10.307 -10.262 1.00 85.38 71 LEU A C 1
ATOM 567 O O . LEU A 1 71 ? 1.225 -9.877 -10.982 1.00 85.38 71 LEU A O 1
ATOM 571 N N . ALA A 1 72 ? -0.542 -11.234 -10.672 1.00 82.19 72 ALA A N 1
ATOM 572 C CA . ALA A 1 72 ? -0.492 -11.826 -12.008 1.00 82.19 72 ALA A CA 1
ATOM 573 C C . ALA A 1 72 ? -0.736 -10.783 -13.116 1.00 82.19 72 ALA A C 1
ATOM 575 O O . ALA A 1 72 ? -0.028 -10.772 -14.122 1.00 82.19 72 ALA A O 1
ATOM 576 N N . GLN A 1 73 ? -1.687 -9.864 -12.914 1.00 81.38 73 GLN A N 1
ATOM 577 C CA . GLN A 1 73 ? -1.943 -8.762 -13.850 1.00 81.38 73 GLN A CA 1
ATOM 578 C C . GLN A 1 73 ? -0.753 -7.803 -13.963 1.00 81.38 73 GLN A C 1
ATOM 580 O O . GLN A 1 73 ? -0.369 -7.426 -15.067 1.00 81.38 73 GLN A O 1
ATOM 585 N N . ARG A 1 74 ? -0.119 -7.453 -12.839 1.00 82.00 74 ARG A N 1
ATOM 586 C CA . ARG A 1 74 ? 1.069 -6.588 -12.841 1.00 82.00 74 ARG A CA 1
ATOM 587 C C . ARG A 1 74 ? 2.277 -7.254 -13.494 1.00 82.00 74 ARG A C 1
ATOM 589 O O . ARG A 1 74 ? 3.044 -6.597 -14.186 1.00 82.00 74 ARG A O 1
ATOM 596 N N . GLN A 1 75 ? 2.455 -8.556 -13.286 1.00 81.94 75 GLN A N 1
ATOM 597 C CA . GLN A 1 75 ? 3.509 -9.301 -13.966 1.00 81.94 75 GLN A CA 1
ATOM 598 C C . GLN A 1 75 ? 3.290 -9.295 -15.482 1.00 81.94 75 GLN A C 1
ATOM 600 O O . GLN A 1 75 ? 4.243 -9.093 -16.225 1.00 81.94 75 GLN A O 1
ATOM 605 N N . ARG A 1 76 ? 2.041 -9.433 -15.941 1.00 76.94 76 ARG A N 1
ATOM 606 C CA . ARG A 1 76 ? 1.706 -9.329 -17.363 1.00 76.94 76 ARG A CA 1
ATOM 607 C C . ARG A 1 76 ? 1.999 -7.947 -17.935 1.00 76.94 76 ARG A C 1
ATOM 609 O O . ARG A 1 76 ? 2.585 -7.887 -19.007 1.00 76.94 76 ARG A O 1
ATOM 616 N N . SER A 1 77 ? 1.607 -6.867 -17.258 1.00 76.38 77 SER A N 1
ATOM 617 C CA . SER A 1 77 ? 1.871 -5.515 -17.771 1.00 76.38 77 SER A CA 1
ATOM 618 C C . SER A 1 77 ? 3.372 -5.266 -17.904 1.00 76.38 77 SER A C 1
ATOM 620 O O . SER A 1 77 ? 3.820 -4.791 -18.936 1.00 76.38 77 SER A O 1
ATOM 622 N N . LEU A 1 78 ? 4.159 -5.693 -16.911 1.00 80.62 78 LEU A N 1
ATOM 623 C CA . LEU A 1 78 ? 5.620 -5.605 -16.961 1.00 80.62 78 LEU A CA 1
ATOM 624 C C . LEU A 1 78 ? 6.223 -6.459 -18.080 1.00 80.62 78 LEU A C 1
ATOM 626 O O . LEU A 1 78 ? 7.226 -6.075 -18.669 1.00 80.62 78 LEU A O 1
ATOM 630 N N . GLN A 1 79 ? 5.635 -7.620 -18.362 1.00 77.38 79 GLN A N 1
ATOM 631 C CA . GLN A 1 79 ? 6.107 -8.507 -19.419 1.00 77.38 79 GLN A CA 1
ATOM 632 C C . GLN A 1 79 ? 5.746 -7.967 -20.808 1.00 77.38 79 GLN A C 1
ATOM 634 O O . GLN A 1 79 ? 6.577 -8.031 -21.700 1.00 77.38 79 GLN A O 1
ATOM 639 N N . GLN A 1 80 ? 4.576 -7.340 -20.964 1.00 75.75 80 GLN A N 1
ATOM 640 C CA . GLN A 1 80 ? 4.214 -6.599 -22.176 1.00 75.75 80 GLN A CA 1
ATOM 641 C C . GLN A 1 80 ? 5.114 -5.381 -22.388 1.00 75.75 80 GLN A C 1
ATOM 643 O O . GLN A 1 80 ? 5.610 -5.200 -23.488 1.00 75.75 80 GLN A O 1
ATOM 648 N N . GLU A 1 81 ? 5.390 -4.593 -21.347 1.00 76.88 81 GLU A N 1
ATOM 649 C CA . GLU A 1 81 ? 6.334 -3.470 -21.425 1.00 76.88 81 GLU A CA 1
ATOM 650 C C . GLU A 1 81 ? 7.751 -3.948 -21.770 1.00 76.88 81 GLU A C 1
ATOM 652 O O . GLU A 1 81 ? 8.436 -3.337 -22.584 1.00 76.88 81 GLU A O 1
ATOM 657 N N . HIS A 1 82 ? 8.199 -5.057 -21.174 1.00 77.38 82 HIS A N 1
ATOM 658 C CA . HIS A 1 82 ? 9.484 -5.669 -21.504 1.00 77.38 82 HIS A CA 1
ATOM 659 C C . HIS A 1 82 ? 9.526 -6.137 -22.961 1.00 77.38 82 HIS A C 1
ATOM 661 O O . HIS A 1 82 ? 10.505 -5.870 -23.654 1.00 77.38 82 HIS A O 1
ATOM 667 N N . ASP A 1 83 ? 8.479 -6.810 -23.431 1.00 73.75 83 ASP A N 1
ATOM 668 C CA . ASP A 1 83 ? 8.405 -7.292 -24.805 1.00 73.75 83 ASP A CA 1
ATOM 669 C C . ASP A 1 83 ? 8.319 -6.115 -25.786 1.00 73.75 83 ASP A C 1
ATOM 671 O O . ASP A 1 83 ? 9.069 -6.104 -26.749 1.00 73.75 83 ASP A O 1
ATOM 675 N N . GLU A 1 84 ? 7.553 -5.057 -25.505 1.00 75.00 84 GLU A N 1
ATOM 676 C CA . GLU A 1 84 ? 7.539 -3.814 -26.298 1.00 75.00 84 GLU A CA 1
ATOM 677 C C . GLU A 1 84 ? 8.913 -3.125 -26.341 1.00 75.00 84 GLU A C 1
ATOM 679 O O . GLU A 1 84 ? 9.333 -2.621 -27.385 1.00 75.00 84 GLU A O 1
ATOM 684 N N . LEU A 1 85 ? 9.653 -3.129 -25.229 1.00 70.50 85 LEU A N 1
ATOM 685 C CA . LEU A 1 85 ? 11.019 -2.601 -25.170 1.00 70.50 85 LEU A CA 1
ATOM 686 C C . LEU A 1 85 ? 12.025 -3.472 -25.939 1.00 70.50 85 LEU A C 1
ATOM 688 O O . LEU A 1 85 ? 13.015 -2.944 -26.449 1.00 70.50 85 LEU A O 1
ATOM 692 N N . MET A 1 86 ? 11.794 -4.784 -26.022 1.00 68.38 86 MET A N 1
ATOM 693 C CA . MET A 1 86 ? 12.661 -5.741 -26.720 1.00 68.38 86 MET A CA 1
ATOM 694 C C . MET A 1 86 ? 12.323 -5.889 -28.209 1.00 68.38 86 MET A C 1
ATOM 696 O O . MET A 1 86 ? 13.223 -6.177 -29.001 1.00 68.38 86 MET A O 1
ATOM 700 N N . ASP A 1 87 ? 11.063 -5.665 -28.583 1.00 62.56 87 ASP A N 1
ATOM 701 C CA . ASP A 1 87 ? 10.539 -5.693 -29.955 1.00 62.56 87 ASP A CA 1
ATOM 702 C C . ASP A 1 87 ? 10.631 -4.316 -30.638 1.00 62.56 87 ASP A C 1
ATOM 704 O O . ASP A 1 87 ? 10.301 -4.162 -31.815 1.00 62.56 87 ASP A O 1
ATOM 708 N N . MET A 1 88 ? 11.165 -3.308 -29.930 1.00 54.53 88 MET A N 1
ATOM 709 C CA . MET A 1 88 ? 11.720 -2.112 -30.558 1.00 54.53 88 MET A CA 1
ATOM 710 C C . MET A 1 88 ? 12.671 -2.565 -31.671 1.00 54.53 88 MET A C 1
ATOM 712 O O . ME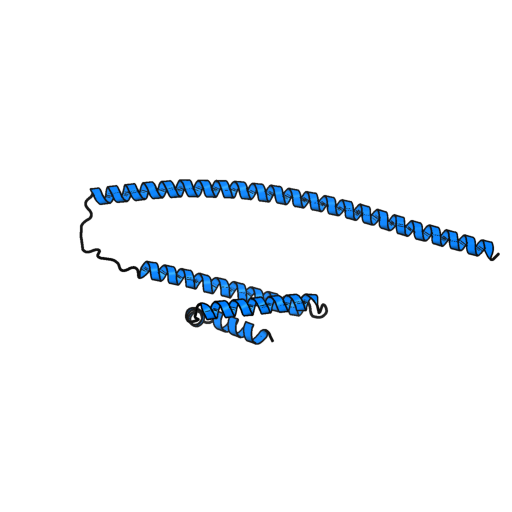T A 1 88 ? 13.682 -3.222 -31.382 1.00 54.53 88 MET A O 1
ATOM 716 N N . PRO A 1 89 ? 12.383 -2.236 -32.947 1.00 49.56 89 PRO A N 1
ATOM 717 C CA . PRO A 1 89 ? 13.236 -2.648 -34.037 1.00 49.56 89 PRO A CA 1
ATOM 718 C C . PRO A 1 89 ? 14.626 -2.125 -33.716 1.00 49.56 89 PRO A C 1
ATOM 720 O O . PRO A 1 89 ? 14.814 -0.930 -33.479 1.00 49.56 89 PRO A O 1
ATOM 723 N N . LYS A 1 90 ? 15.609 -3.029 -33.693 1.00 55.34 90 LYS A N 1
ATOM 724 C CA . LYS A 1 90 ? 17.022 -2.669 -33.791 1.00 55.34 90 LYS A CA 1
ATOM 725 C C . LYS A 1 90 ? 17.175 -1.942 -35.120 1.00 55.34 90 LYS A C 1
ATOM 727 O O . LYS A 1 90 ? 17.532 -2.550 -36.127 1.00 55.34 90 LYS A O 1
ATOM 732 N N . VAL A 1 91 ? 16.830 -0.658 -35.154 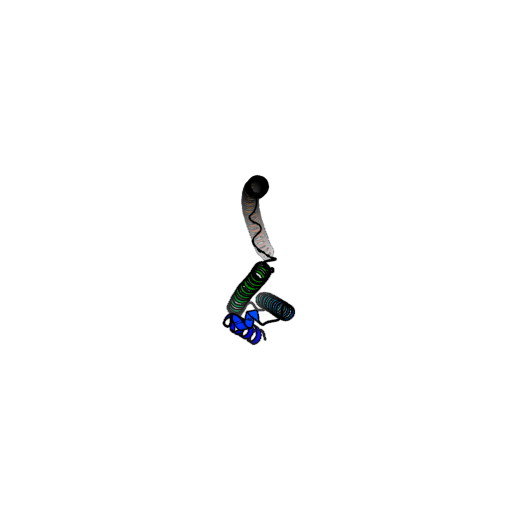1.00 49.75 91 VAL A N 1
ATOM 733 C CA . VAL A 1 91 ? 17.019 0.204 -36.305 1.00 49.75 91 VAL A CA 1
ATOM 734 C C . VAL A 1 91 ? 18.524 0.276 -36.491 1.00 49.75 91 VAL A C 1
ATOM 736 O O . VAL A 1 91 ? 19.230 1.041 -35.844 1.00 49.75 91 VAL A O 1
ATOM 739 N N . ARG A 1 92 ? 18.993 -0.602 -37.376 1.00 51.25 92 ARG A N 1
ATOM 740 C CA . ARG A 1 92 ? 20.140 -0.393 -38.238 1.00 51.25 92 ARG A CA 1
ATOM 741 C C . ARG A 1 92 ? 21.440 -0.089 -37.492 1.00 51.25 92 ARG A C 1
ATOM 743 O O . ARG A 1 92 ? 22.063 0.946 -37.688 1.00 51.25 92 ARG A O 1
ATOM 750 N N . ALA A 1 93 ? 21.936 -1.072 -36.745 1.00 51.41 93 ALA A N 1
ATOM 751 C CA . ALA A 1 93 ? 23.374 -1.181 -36.499 1.00 51.41 93 ALA A CA 1
ATOM 752 C C . ALA A 1 93 ? 24.090 -1.724 -37.758 1.00 51.41 93 ALA A C 1
ATOM 754 O O . ALA A 1 93 ? 24.857 -2.681 -37.691 1.00 51.41 93 ALA A O 1
ATOM 755 N N . GLU A 1 94 ? 23.835 -1.125 -38.926 1.00 46.25 94 GLU A N 1
ATOM 756 C CA . GLU A 1 94 ? 24.749 -1.228 -40.064 1.00 46.25 94 GLU A CA 1
ATOM 757 C C . GLU A 1 94 ? 25.941 -0.315 -39.756 1.00 46.25 94 GLU A C 1
ATOM 759 O O . GLU A 1 94 ? 25.928 0.881 -40.019 1.00 46.25 94 GLU A O 1
ATOM 764 N N . SER A 1 95 ? 26.933 -0.889 -39.076 1.00 48.09 95 SER A N 1
ATOM 765 C CA . SER A 1 95 ? 28.370 -0.629 -39.236 1.00 48.09 95 SER A CA 1
ATOM 766 C C . SER A 1 95 ? 28.886 0.804 -39.485 1.00 48.09 95 SER A C 1
ATOM 768 O O . SER A 1 95 ? 29.910 0.957 -40.153 1.00 48.09 95 SER A O 1
ATOM 770 N N . MET A 1 96 ? 28.301 1.859 -38.920 1.00 53.44 96 MET A N 1
ATOM 771 C CA . MET A 1 96 ? 29.059 3.093 -38.698 1.00 53.44 96 MET A CA 1
ATOM 772 C C . MET A 1 96 ? 29.866 2.907 -37.418 1.00 53.44 96 MET A C 1
ATOM 774 O O . MET A 1 96 ? 29.339 3.006 -36.312 1.00 53.44 96 MET A O 1
ATOM 778 N N . LYS A 1 97 ? 31.154 2.574 -37.569 1.00 57.38 97 LYS A N 1
ATOM 779 C CA . LYS A 1 97 ? 32.122 2.611 -36.467 1.00 57.38 97 LYS A CA 1
ATOM 780 C C . LYS A 1 97 ? 32.006 3.985 -35.806 1.00 57.38 97 LYS A C 1
ATOM 782 O O . LYS A 1 97 ? 32.374 4.982 -36.418 1.00 57.38 97 LYS A O 1
ATOM 787 N N . ALA A 1 98 ? 31.455 4.029 -34.594 1.00 56.84 98 ALA A N 1
ATOM 788 C CA . ALA A 1 98 ? 31.334 5.260 -33.832 1.00 56.84 98 ALA A CA 1
ATOM 789 C C . ALA A 1 98 ? 32.731 5.866 -33.674 1.00 56.84 98 ALA A C 1
ATOM 791 O O . ALA A 1 98 ? 33.644 5.226 -33.145 1.00 56.84 98 ALA A O 1
ATOM 792 N N . THR A 1 99 ? 32.913 7.082 -34.177 1.00 63.31 99 THR A N 1
ATOM 793 C CA . THR A 1 99 ? 34.171 7.813 -34.040 1.00 63.31 99 THR A CA 1
ATOM 794 C C . THR A 1 99 ? 34.451 7.999 -32.546 1.00 63.31 99 THR A C 1
ATOM 796 O O . THR A 1 99 ? 33.524 8.200 -31.763 1.00 63.31 99 THR A O 1
ATOM 799 N N . HIS A 1 100 ? 35.714 7.966 -32.115 1.00 61.47 100 HIS A N 1
ATOM 800 C CA . HIS A 1 100 ? 36.098 8.087 -30.695 1.00 61.47 100 HIS A CA 1
ATOM 801 C C . HIS A 1 100 ? 35.482 9.330 -29.998 1.00 61.47 100 HIS A C 1
ATOM 803 O O . HIS A 1 100 ? 35.216 9.320 -28.797 1.00 61.47 100 HIS A O 1
ATOM 809 N N . ALA A 1 101 ? 35.183 10.382 -30.773 1.00 67.25 101 ALA A N 1
ATOM 810 C CA . ALA A 1 101 ? 34.469 11.583 -30.339 1.00 67.25 101 ALA A CA 1
ATOM 811 C C . ALA A 1 101 ? 32.985 11.343 -29.979 1.00 67.25 101 ALA A C 1
ATOM 813 O O . ALA A 1 101 ? 32.477 11.949 -29.035 1.00 67.25 101 ALA A O 1
ATOM 814 N N . ASP A 1 102 ? 32.290 10.446 -30.680 1.00 69.88 102 ASP A N 1
ATOM 815 C CA . ASP A 1 102 ? 30.890 10.104 -30.397 1.00 69.88 102 ASP A CA 1
ATOM 816 C C . ASP A 1 102 ? 30.770 9.224 -29.154 1.00 69.88 102 ASP A C 1
ATOM 818 O O . ASP A 1 102 ? 29.845 9.402 -28.358 1.00 69.88 102 ASP A O 1
ATOM 822 N N . VAL A 1 103 ? 31.755 8.347 -28.927 1.00 71.75 103 VAL A N 1
ATOM 823 C CA . VAL A 1 103 ? 31.880 7.575 -27.682 1.00 71.75 103 VAL A CA 1
ATOM 824 C C . VAL A 1 103 ? 32.124 8.513 -26.499 1.00 71.75 103 VAL A C 1
ATOM 826 O O . VAL A 1 103 ? 31.435 8.395 -25.490 1.00 71.75 103 VAL A O 1
ATOM 829 N N . HIS A 1 104 ? 33.007 9.508 -26.635 1.00 77.75 104 HIS A N 1
ATOM 830 C CA . HIS A 1 104 ? 33.232 10.508 -25.585 1.00 77.75 104 HIS A CA 1
ATOM 831 C C . HIS A 1 104 ? 31.985 11.353 -25.291 1.00 77.75 104 HIS A C 1
ATOM 833 O O . HIS A 1 104 ? 31.612 11.509 -24.131 1.00 77.75 104 HIS A O 1
ATOM 839 N N . ARG A 1 105 ? 31.278 11.845 -26.317 1.00 78.25 105 ARG A N 1
ATOM 840 C CA . ARG A 1 105 ? 30.023 12.597 -26.116 1.00 78.25 105 ARG A CA 1
ATOM 841 C C . ARG A 1 105 ? 28.897 11.739 -25.546 1.00 78.25 105 ARG A C 1
ATOM 843 O O . ARG A 1 105 ? 28.032 12.256 -24.840 1.00 78.25 105 ARG A O 1
ATOM 850 N N . SER A 1 106 ? 28.847 10.455 -25.895 1.00 76.00 106 SER A N 1
ATOM 851 C CA . SER A 1 106 ? 27.930 9.491 -25.280 1.00 76.00 106 SER A CA 1
ATOM 852 C C . SER A 1 106 ? 28.271 9.322 -23.802 1.00 76.00 106 SER A C 1
ATOM 854 O O . SER A 1 106 ? 27.416 9.510 -22.946 1.00 76.00 106 SER A O 1
ATOM 856 N N . MET A 1 107 ? 29.547 9.101 -23.492 1.00 76.56 107 MET A N 1
ATOM 857 C CA . MET A 1 107 ? 30.032 8.917 -22.131 1.00 76.56 107 MET A CA 1
ATOM 858 C C . MET A 1 107 ? 29.815 10.161 -21.262 1.00 76.56 107 MET A C 1
ATOM 860 O O . MET A 1 107 ? 29.399 10.026 -20.117 1.00 76.56 107 MET A O 1
ATOM 864 N N . GLU A 1 108 ? 30.001 11.371 -21.798 1.00 82.75 108 GLU A N 1
ATOM 865 C CA . GLU A 1 108 ? 29.656 12.621 -21.109 1.00 82.75 108 GLU A CA 1
ATOM 866 C C . GLU A 1 108 ? 28.156 12.748 -20.837 1.00 82.75 108 GLU A C 1
ATOM 868 O O . GLU A 1 108 ? 27.766 13.157 -19.741 1.00 82.75 108 GLU A O 1
ATOM 873 N N . ARG A 1 109 ? 27.305 12.380 -21.804 1.00 79.56 109 ARG A N 1
ATOM 874 C CA . ARG A 1 109 ? 25.847 12.360 -21.617 1.00 79.56 109 ARG A CA 1
ATOM 875 C C . ARG A 1 109 ? 25.446 11.358 -20.541 1.00 79.56 109 ARG A C 1
ATOM 877 O O . ARG A 1 109 ? 24.681 11.715 -19.648 1.00 79.56 109 ARG A O 1
ATOM 884 N N . THR A 1 110 ? 26.022 10.161 -20.567 1.00 81.44 110 THR A N 1
ATOM 885 C CA . THR A 1 110 ? 25.790 9.132 -19.551 1.00 81.44 110 THR A CA 1
ATOM 886 C C . THR A 1 110 ? 26.279 9.591 -18.182 1.00 81.44 110 THR A C 1
ATOM 888 O O . THR A 1 110 ? 25.554 9.430 -17.211 1.00 81.44 110 THR A O 1
ATOM 891 N N . ASN A 1 111 ? 27.442 10.243 -18.083 1.00 83.25 111 ASN A N 1
ATOM 892 C CA . ASN A 1 111 ? 27.955 10.761 -16.810 1.00 83.25 111 ASN A CA 1
ATOM 893 C C . ASN A 1 111 ? 27.056 11.858 -16.223 1.00 83.25 111 ASN A C 1
ATOM 895 O O . ASN A 1 111 ? 26.817 11.888 -15.017 1.00 83.25 111 ASN A O 1
ATOM 899 N N . ARG A 1 112 ? 26.527 12.753 -17.067 1.00 83.31 112 ARG A N 1
ATOM 900 C CA . ARG A 1 112 ? 25.561 13.775 -16.630 1.00 83.31 112 ARG A CA 1
ATOM 901 C C . ARG A 1 112 ? 24.247 13.143 -16.172 1.00 83.31 112 ARG A C 1
ATOM 903 O O . ARG A 1 112 ? 23.738 13.528 -15.126 1.00 83.31 112 ARG A O 1
ATOM 910 N N . ALA A 1 113 ? 23.741 12.150 -16.903 1.00 82.81 113 ALA A N 1
ATOM 911 C CA . ALA A 1 113 ? 22.541 11.413 -16.512 1.00 82.81 113 ALA A CA 1
ATOM 912 C C . ALA A 1 113 ? 22.742 10.646 -15.194 1.00 82.81 113 ALA A C 1
ATOM 914 O O . ALA A 1 113 ? 21.863 10.666 -14.337 1.00 82.81 113 ALA A O 1
ATOM 915 N N . LEU A 1 114 ? 23.915 10.034 -14.998 1.00 83.12 114 LEU A N 1
ATOM 916 C CA . LEU A 1 114 ? 24.247 9.316 -13.769 1.00 83.12 114 LEU A CA 1
ATOM 917 C C . LEU A 1 114 ? 24.291 10.262 -12.563 1.00 83.12 114 LEU A C 1
ATOM 919 O O . LEU A 1 114 ? 23.739 9.947 -11.515 1.00 83.12 114 LEU A O 1
ATOM 923 N N . ARG A 1 115 ? 24.899 11.445 -12.719 1.00 84.56 115 ARG A N 1
ATOM 924 C CA . ARG A 1 115 ? 24.927 12.474 -11.665 1.00 84.56 115 ARG A CA 1
ATOM 925 C C . ARG A 1 115 ? 23.529 12.969 -11.313 1.00 84.56 115 ARG A C 1
ATOM 927 O O . ARG A 1 115 ? 23.198 13.015 -10.135 1.00 84.56 115 ARG A O 1
ATOM 934 N N . ALA A 1 116 ? 22.696 13.240 -12.318 1.00 84.88 116 ALA A N 1
ATOM 935 C CA . ALA A 1 116 ? 21.308 13.636 -12.094 1.00 84.88 116 ALA A CA 1
ATOM 936 C C . ALA A 1 116 ? 20.509 12.543 -11.360 1.00 84.88 116 ALA A C 1
ATOM 938 O O . ALA A 1 116 ? 19.717 12.848 -10.472 1.00 84.88 116 ALA A O 1
ATOM 939 N N . GLN A 1 117 ? 20.739 11.263 -11.675 1.00 80.69 117 GLN A N 1
ATOM 940 C CA . GLN A 1 117 ? 20.108 10.156 -10.948 1.00 80.69 117 GLN A CA 1
ATOM 941 C C . GLN A 1 117 ? 20.601 10.037 -9.502 1.00 80.69 117 GLN A C 1
ATOM 943 O O . GLN A 1 117 ? 19.795 9.758 -8.615 1.00 80.69 117 GLN A O 1
ATOM 948 N N . ILE A 1 118 ? 21.894 10.263 -9.247 1.00 83.44 118 ILE A N 1
ATOM 949 C CA . ILE A 1 118 ? 22.448 10.254 -7.887 1.00 83.44 118 ILE A CA 1
ATOM 950 C C . ILE A 1 118 ? 21.816 11.373 -7.054 1.00 83.44 118 ILE A C 1
ATOM 952 O O . ILE A 1 118 ? 21.303 11.088 -5.973 1.00 83.44 118 ILE A O 1
ATOM 956 N N . GLU A 1 119 ? 21.754 12.601 -7.570 1.00 87.50 119 GLU A N 1
ATOM 957 C CA . GLU A 1 119 ? 21.114 13.736 -6.884 1.00 87.50 119 GLU A CA 1
ATOM 958 C C . GLU A 1 119 ? 19.636 13.458 -6.573 1.00 87.50 119 GLU A C 1
ATOM 960 O O . GLU A 1 119 ? 19.176 13.668 -5.448 1.00 87.50 119 GLU A O 1
ATOM 965 N N . LEU A 1 120 ? 18.905 12.888 -7.534 1.00 85.94 120 LEU A N 1
ATOM 966 C CA . LEU A 1 120 ? 17.495 12.537 -7.361 1.00 85.94 120 LEU A CA 1
ATOM 967 C C . LEU A 1 120 ? 17.316 11.418 -6.318 1.00 85.94 120 LEU A C 1
ATOM 969 O O . LEU A 1 120 ? 16.390 11.459 -5.507 1.00 85.94 120 LEU A O 1
ATOM 973 N N . SER A 1 121 ? 18.234 10.448 -6.275 1.00 75.19 121 SER A N 1
ATOM 974 C CA . SER A 1 121 ? 18.236 9.390 -5.258 1.00 75.19 121 SER A CA 1
ATOM 975 C C . SER A 1 121 ? 18.524 9.923 -3.850 1.00 75.19 121 SER A C 1
ATOM 977 O O . SER A 1 121 ? 17.907 9.472 -2.881 1.00 75.19 121 SER A O 1
ATOM 979 N N . GLU A 1 122 ? 19.405 10.919 -3.720 1.00 81.19 122 GLU A N 1
ATOM 980 C CA . GLU A 1 122 ? 19.685 11.575 -2.443 1.00 81.19 122 GLU A CA 1
ATOM 981 C C . GLU A 1 122 ? 18.485 12.384 -1.951 1.00 81.19 122 GLU A C 1
ATOM 983 O O . GLU A 1 122 ? 18.157 12.341 -0.762 1.00 81.19 122 GLU A O 1
ATOM 988 N N . GLU A 1 123 ? 17.790 13.082 -2.850 1.00 85.12 123 GLU A N 1
ATOM 989 C CA . GLU A 1 123 ? 16.578 13.826 -2.507 1.00 85.12 123 GLU A CA 1
ATOM 990 C C . GLU A 1 123 ? 15.449 12.887 -2.058 1.00 85.12 123 GLU A C 1
ATOM 992 O O . GLU A 1 123 ? 14.807 13.124 -1.031 1.00 85.12 123 GLU A O 1
ATOM 997 N N . VAL A 1 124 ? 15.259 11.767 -2.761 1.00 81.44 124 VAL A N 1
ATOM 998 C CA . VAL A 1 124 ? 14.309 10.719 -2.360 1.00 81.44 124 VAL A CA 1
ATOM 999 C C . VAL A 1 124 ? 14.684 10.131 -0.999 1.00 81.44 124 VAL A C 1
ATOM 1001 O O . VAL A 1 124 ? 13.806 9.938 -0.156 1.00 81.44 124 VAL A O 1
ATOM 1004 N N . ARG A 1 125 ? 15.976 9.898 -0.737 1.00 80.75 125 ARG A N 1
ATOM 1005 C CA . ARG A 1 125 ? 16.456 9.409 0.563 1.00 80.75 125 ARG A CA 1
ATOM 1006 C C . ARG A 1 125 ? 16.192 10.413 1.687 1.00 80.75 125 ARG A C 1
ATOM 1008 O O . ARG A 1 125 ? 15.775 9.991 2.765 1.00 80.75 125 ARG A O 1
ATOM 1015 N N . ARG A 1 126 ? 16.385 11.716 1.444 1.00 83.75 126 ARG A N 1
ATOM 1016 C CA . ARG A 1 126 ? 16.044 12.781 2.407 1.00 83.75 126 ARG A CA 1
ATOM 1017 C C . ARG A 1 126 ? 14.546 12.801 2.706 1.00 83.75 126 ARG A C 1
ATOM 1019 O O . ARG A 1 126 ? 14.175 12.691 3.869 1.00 83.75 126 ARG A O 1
ATOM 1026 N N . ARG A 1 127 ? 13.692 12.808 1.674 1.00 82.06 127 ARG A N 1
ATOM 1027 C CA . ARG A 1 127 ? 12.226 12.778 1.847 1.00 82.06 127 ARG A CA 1
ATOM 1028 C C . ARG A 1 127 ? 11.741 11.524 2.575 1.00 82.06 127 ARG A C 1
ATOM 1030 O O . ARG A 1 127 ? 10.830 11.611 3.392 1.00 82.06 127 ARG A O 1
ATOM 1037 N N . MET A 1 128 ? 12.345 10.363 2.310 1.00 78.44 128 MET A N 1
ATOM 1038 C CA . MET A 1 128 ? 12.050 9.143 3.070 1.00 78.44 128 MET A CA 1
ATOM 1039 C C . MET A 1 128 ? 12.460 9.279 4.539 1.00 78.44 128 MET A C 1
ATOM 1041 O O . MET A 1 128 ? 11.685 8.890 5.407 1.00 78.44 128 MET A O 1
ATOM 1045 N N . GLY A 1 129 ? 13.632 9.864 4.811 1.00 85.75 129 GLY A N 1
ATOM 1046 C CA . GLY A 1 129 ? 14.099 10.173 6.166 1.00 85.75 129 GLY A CA 1
ATOM 1047 C C . GLY A 1 129 ? 13.128 11.074 6.934 1.00 85.75 129 GLY A C 1
ATOM 1048 O O . GLY A 1 129 ? 12.742 10.754 8.064 1.00 85.75 129 GLY A O 1
ATOM 1049 N N . ASP A 1 130 ? 12.663 12.145 6.294 1.00 82.31 130 ASP A N 1
ATOM 1050 C CA . ASP A 1 130 ? 11.667 13.059 6.860 1.00 82.31 130 ASP A CA 1
ATOM 1051 C C . ASP A 1 130 ? 10.325 12.351 7.100 1.00 82.31 130 ASP A C 1
ATOM 1053 O O . ASP A 1 130 ? 9.760 12.443 8.191 1.00 82.31 130 ASP A O 1
ATOM 1057 N N . GLY A 1 131 ? 9.871 11.535 6.141 1.00 79.75 131 GLY A N 1
ATOM 1058 C CA . GLY A 1 131 ? 8.665 10.717 6.284 1.00 79.75 131 GLY A CA 1
ATOM 1059 C C . GLY A 1 131 ? 8.739 9.737 7.460 1.00 79.75 131 GLY A C 1
ATOM 1060 O O . GLY A 1 131 ? 7.773 9.604 8.211 1.00 79.75 131 GLY A O 1
ATOM 1061 N N . THR A 1 132 ? 9.888 9.089 7.692 1.00 82.94 132 THR A N 1
ATOM 1062 C CA . THR A 1 132 ? 10.081 8.231 8.876 1.00 82.94 132 THR A CA 1
ATOM 1063 C C . THR A 1 132 ? 10.018 9.003 10.193 1.00 82.94 132 THR A C 1
ATOM 1065 O O . THR A 1 132 ? 9.454 8.495 11.165 1.00 82.94 132 THR A O 1
ATOM 1068 N N . ASN A 1 133 ? 10.544 10.230 10.241 1.00 84.12 133 ASN A N 1
ATOM 1069 C CA . ASN A 1 133 ? 10.451 11.076 11.432 1.00 84.12 133 ASN A CA 1
ATOM 1070 C C . ASN A 1 133 ? 9.008 11.516 11.711 1.00 84.12 133 ASN A C 1
ATOM 1072 O O . ASN A 1 133 ? 8.574 11.492 12.866 1.00 84.12 133 ASN A O 1
ATOM 1076 N N . ASP A 1 134 ? 8.242 11.851 10.675 1.00 81.25 134 ASP A N 1
ATOM 1077 C CA . ASP A 1 134 ? 6.825 12.191 10.819 1.00 81.25 134 ASP A CA 1
ATOM 1078 C C . ASP A 1 134 ? 5.978 10.978 11.230 1.00 81.25 134 ASP A C 1
ATOM 1080 O O . ASP A 1 134 ? 5.100 11.096 12.093 1.00 81.25 134 ASP A O 1
ATOM 1084 N N . LEU A 1 135 ? 6.281 9.781 10.715 1.00 79.69 135 LEU A N 1
ATOM 1085 C CA . LEU A 1 135 ? 5.661 8.542 11.199 1.00 79.69 135 LEU A CA 1
ATOM 1086 C C . LEU A 1 135 ? 5.965 8.288 12.680 1.00 79.69 135 LEU A C 1
ATOM 1088 O O . LEU A 1 135 ? 5.075 7.902 13.437 1.00 79.69 135 LEU A O 1
ATOM 1092 N N . LYS A 1 136 ? 7.200 8.536 13.124 1.00 87.44 136 LYS A N 1
ATOM 1093 C CA . LYS A 1 136 ? 7.560 8.385 14.536 1.00 87.44 136 LYS A CA 1
ATOM 1094 C C . LYS A 1 136 ? 6.798 9.378 15.421 1.00 87.44 136 LYS A C 1
ATOM 1096 O O . LYS A 1 136 ? 6.183 8.962 16.400 1.00 87.44 136 LYS A O 1
ATOM 1101 N N . LYS A 1 137 ? 6.744 10.658 15.032 1.00 84.50 137 LYS A N 1
ATOM 1102 C CA . LYS A 1 137 ? 5.973 11.691 15.751 1.00 84.50 137 LYS A CA 1
ATOM 1103 C C . LYS A 1 137 ? 4.480 11.376 15.804 1.00 84.50 137 LYS A C 1
ATOM 1105 O O . LYS A 1 137 ? 3.834 11.584 16.828 1.00 84.50 137 LYS A O 1
ATOM 1110 N N . THR A 1 138 ? 3.905 10.893 14.704 1.00 82.31 138 THR A N 1
ATOM 1111 C CA . THR A 1 138 ? 2.488 10.501 14.689 1.00 82.31 138 THR A CA 1
ATOM 1112 C C . THR A 1 138 ? 2.245 9.290 15.582 1.00 82.31 138 THR A C 1
ATOM 1114 O O . THR A 1 138 ? 1.263 9.290 16.320 1.00 82.31 138 THR A O 1
ATOM 1117 N N . HIS A 1 139 ? 3.149 8.308 15.604 1.00 85.56 139 HIS A N 1
ATOM 1118 C CA . HIS A 1 139 ? 3.059 7.166 16.515 1.00 85.56 139 HIS A CA 1
ATOM 1119 C C . HIS A 1 139 ? 3.125 7.580 17.994 1.00 85.56 139 HIS A C 1
ATOM 1121 O O . HIS A 1 139 ? 2.312 7.117 18.792 1.00 85.56 139 HIS A O 1
ATOM 1127 N N . GLU A 1 140 ? 4.029 8.497 18.349 1.00 85.50 140 GLU A N 1
ATOM 1128 C CA . GLU A 1 140 ? 4.111 9.079 19.697 1.00 85.50 140 GLU A CA 1
ATOM 1129 C C . GLU A 1 140 ? 2.798 9.787 20.079 1.00 85.50 140 GLU A C 1
ATOM 1131 O O . GLU A 1 140 ? 2.236 9.516 21.141 1.00 85.50 140 GLU A O 1
ATOM 1136 N N . ARG A 1 141 ? 2.213 10.583 19.171 1.00 85.50 141 ARG A N 1
ATOM 1137 C CA . ARG A 1 141 ? 0.889 11.201 19.387 1.00 85.50 141 ARG A CA 1
ATOM 1138 C C . ARG A 1 141 ? -0.229 10.171 19.563 1.00 85.50 141 ARG A C 1
ATOM 1140 O O . ARG A 1 141 ? -1.105 10.363 20.403 1.00 85.50 141 ARG A O 1
ATOM 1147 N N . TYR A 1 142 ? -0.223 9.077 18.800 1.00 82.25 142 TYR A N 1
ATOM 1148 C CA . TYR A 1 142 ? -1.196 7.994 18.982 1.00 82.25 142 TYR A CA 1
ATOM 1149 C C . TYR A 1 142 ? -1.054 7.323 20.353 1.00 82.25 142 TYR A C 1
ATOM 1151 O O . TYR A 1 142 ? -2.069 6.985 20.968 1.00 82.25 142 TYR A O 1
ATOM 1159 N N . ALA A 1 143 ? 0.174 7.152 20.852 1.00 85.44 143 ALA A N 1
ATOM 1160 C CA . ALA A 1 143 ? 0.419 6.623 22.190 1.00 85.4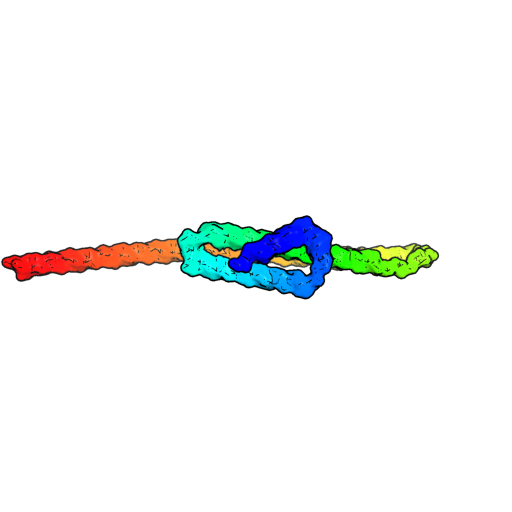4 143 ALA A CA 1
ATOM 1161 C C . ALA A 1 143 ? -0.126 7.566 23.279 1.00 85.44 143 ALA A C 1
ATOM 1163 O O . ALA A 1 143 ? -0.864 7.110 24.154 1.00 85.44 143 ALA A O 1
ATOM 1164 N N . GLU A 1 144 ? 0.126 8.874 23.172 1.00 85.56 144 GLU A N 1
ATOM 1165 C CA . GLU A 1 144 ? -0.430 9.879 24.093 1.00 85.56 144 GLU A CA 1
ATOM 1166 C C . GLU A 1 144 ? -1.966 9.897 24.082 1.00 85.56 144 GLU A C 1
ATOM 1168 O O . GLU A 1 144 ? -2.612 9.928 25.134 1.00 85.56 144 GLU A O 1
ATOM 1173 N N . VAL A 1 145 ? -2.584 9.849 22.896 1.00 87.81 145 VAL A N 1
ATOM 1174 C CA . VAL A 1 145 ? -4.050 9.801 22.768 1.00 87.81 145 VAL A CA 1
ATOM 1175 C C . VAL A 1 145 ? -4.603 8.535 23.419 1.00 87.81 145 VAL A C 1
ATOM 1177 O O . VAL A 1 145 ? -5.604 8.604 24.132 1.00 87.81 145 VAL A O 1
ATOM 1180 N N . LYS A 1 146 ? -3.937 7.389 23.242 1.00 87.81 146 LYS A N 1
ATOM 1181 C CA . LYS A 1 146 ? -4.326 6.123 23.875 1.00 87.81 146 LYS A CA 1
ATOM 1182 C C . LYS A 1 146 ? -4.256 6.198 25.402 1.00 87.81 146 LYS A C 1
ATOM 1184 O O . LYS A 1 146 ? -5.139 5.660 26.074 1.00 87.81 146 LYS A O 1
ATOM 1189 N N . GLU A 1 147 ? -3.255 6.874 25.962 1.00 88.75 147 GLU A N 1
ATOM 1190 C CA . GLU A 1 147 ? -3.173 7.099 27.410 1.00 88.75 147 GLU A CA 1
ATOM 1191 C C . GLU A 1 147 ? -4.305 7.990 27.923 1.00 88.75 147 GLU A C 1
ATOM 1193 O O . GLU A 1 147 ? -4.961 7.628 28.905 1.00 88.75 147 GLU A O 1
ATOM 1198 N N . LYS A 1 148 ? -4.610 9.092 27.227 1.00 86.50 148 LYS A N 1
ATOM 1199 C CA . LYS A 1 148 ? -5.755 9.958 27.565 1.00 86.50 148 LYS A CA 1
ATOM 1200 C C . LYS A 1 148 ? -7.085 9.202 27.494 1.00 86.50 148 LYS A C 1
ATOM 1202 O O . LYS A 1 148 ? -7.953 9.381 28.349 1.00 86.50 148 LYS A O 1
ATOM 1207 N N . LEU A 1 149 ? -7.237 8.298 26.528 1.00 85.88 149 LEU A N 1
ATOM 1208 C CA . LEU A 1 149 ? -8.414 7.431 26.403 1.00 85.88 149 LEU A CA 1
ATOM 1209 C C . LEU A 1 149 ? -8.536 6.459 27.589 1.00 85.88 149 LEU A C 1
ATOM 1211 O O . LEU A 1 149 ? -9.614 6.263 28.143 1.00 85.88 149 LEU A O 1
ATOM 1215 N N . LYS A 1 150 ? -7.414 5.904 28.054 1.00 87.94 150 LYS A N 1
ATOM 1216 C CA . LYS A 1 150 ? -7.389 5.045 29.245 1.00 87.94 150 LYS A CA 1
ATOM 1217 C C . LYS A 1 150 ? -7.698 5.824 30.529 1.00 87.94 150 LYS A C 1
ATOM 1219 O O . LYS A 1 150 ? -8.372 5.296 31.412 1.00 87.94 150 LYS A O 1
ATOM 1224 N N . GLN A 1 151 ? -7.216 7.062 30.645 1.00 88.81 151 GLN A N 1
ATOM 1225 C CA . GLN A 1 151 ? -7.520 7.944 31.777 1.00 88.81 151 GLN A CA 1
ATOM 1226 C C . GLN A 1 151 ? -9.004 8.321 31.811 1.00 88.81 151 GLN A C 1
ATOM 1228 O O . GLN A 1 151 ? -9.650 8.157 32.843 1.00 88.81 151 GLN A O 1
ATOM 1233 N N . THR A 1 152 ? -9.570 8.739 30.679 1.00 86.44 152 THR A N 1
ATOM 1234 C CA . THR A 1 152 ? -11.004 9.062 30.574 1.00 86.44 152 THR A CA 1
ATOM 1235 C C . THR A 1 152 ? -11.887 7.849 30.860 1.00 86.44 152 THR A C 1
ATOM 1237 O O . THR A 1 152 ? -12.871 7.979 31.581 1.00 86.44 152 THR A O 1
ATOM 1240 N N . GLN A 1 153 ? -11.505 6.651 30.410 1.00 85.50 153 GLN A N 1
ATOM 1241 C CA . GLN A 1 153 ? -12.229 5.420 30.739 1.00 85.50 153 GLN A CA 1
ATOM 1242 C C . GLN A 1 153 ? -12.193 5.087 32.241 1.00 85.50 153 GLN A C 1
ATOM 1244 O O . GLN A 1 153 ? -13.188 4.607 32.784 1.00 85.50 153 GLN A O 1
ATOM 1249 N N . ARG A 1 154 ? -11.070 5.340 32.930 1.00 85.94 154 ARG A N 1
ATOM 1250 C CA . ARG A 1 154 ? -10.976 5.170 34.392 1.00 85.94 154 ARG A CA 1
ATOM 1251 C C . ARG A 1 154 ? -11.893 6.142 35.126 1.00 85.94 154 ARG A C 1
ATOM 1253 O O . ARG A 1 154 ? -12.651 5.698 35.980 1.00 85.94 154 ARG A O 1
ATOM 1260 N N . LEU A 1 155 ? -11.874 7.415 34.732 1.00 85.88 155 LEU A N 1
ATOM 1261 C CA . LEU A 1 155 ? -12.747 8.442 35.304 1.00 85.88 155 LEU A CA 1
ATOM 1262 C C . LEU A 1 155 ? -14.227 8.110 35.085 1.00 85.88 155 LEU A C 1
ATOM 1264 O O . LEU A 1 155 ? -15.020 8.201 36.015 1.00 85.88 155 LEU A O 1
ATOM 1268 N N . LEU A 1 156 ? -14.599 7.650 33.885 1.00 84.06 156 LEU A N 1
ATOM 1269 C CA . LEU A 1 156 ? -15.962 7.186 33.610 1.00 84.06 156 LEU A CA 1
ATOM 1270 C C . LEU A 1 156 ? -16.361 6.010 34.504 1.00 84.06 156 LEU A C 1
ATOM 1272 O O . LEU A 1 156 ? -17.485 5.971 34.991 1.00 84.06 156 LEU A O 1
ATOM 1276 N N . LYS A 1 157 ? -15.448 5.064 34.742 1.00 86.81 157 LYS A N 1
ATOM 1277 C CA . LYS A 1 157 ? -15.716 3.898 35.590 1.00 86.81 157 LYS A CA 1
ATOM 1278 C C . LYS A 1 157 ? -15.870 4.275 37.067 1.00 86.81 157 LYS A C 1
ATOM 1280 O O . LYS A 1 157 ? -16.706 3.697 37.754 1.00 86.81 157 LYS A O 1
ATOM 1285 N N . GLU A 1 158 ? -15.087 5.236 37.551 1.00 86.56 158 GLU A N 1
ATOM 1286 C CA . GLU A 1 158 ? -15.245 5.796 38.900 1.00 86.56 158 GLU A CA 1
ATOM 1287 C C . GLU A 1 158 ? -16.576 6.538 39.049 1.00 86.56 158 GLU A C 1
ATOM 1289 O O . GLU A 1 158 ? -17.290 6.310 40.026 1.00 86.56 158 GLU A O 1
ATOM 1294 N N . LEU A 1 159 ? -16.951 7.357 38.060 1.00 79.75 159 LEU A N 1
ATOM 1295 C CA . LEU A 1 159 ? -18.236 8.060 38.044 1.00 79.75 159 LEU A CA 1
ATOM 1296 C C . LEU A 1 159 ? -19.425 7.092 38.004 1.00 79.75 159 LEU A C 1
ATOM 1298 O O . LEU A 1 159 ? -20.392 7.285 38.737 1.00 79.75 159 LEU A O 1
ATOM 1302 N N . ASP A 1 160 ? -19.347 6.031 37.201 1.00 81.81 160 ASP A N 1
ATOM 1303 C CA . ASP A 1 160 ? -20.390 5.002 37.130 1.00 81.81 160 ASP A CA 1
ATOM 1304 C C . ASP A 1 160 ? -20.530 4.247 38.464 1.00 81.81 160 ASP A C 1
ATOM 1306 O O . ASP A 1 160 ? -21.636 4.020 38.958 1.00 81.81 160 ASP A O 1
ATOM 1310 N N . HIS A 1 161 ? -19.408 3.950 39.129 1.00 83.56 161 HIS A N 1
ATOM 1311 C CA . HIS A 1 161 ? -19.422 3.336 40.456 1.00 83.56 161 HIS A CA 1
ATOM 1312 C C . HIS A 1 161 ? -20.022 4.261 41.529 1.00 83.56 161 HIS A C 1
ATOM 1314 O O . HIS A 1 161 ? -20.815 3.810 42.359 1.00 83.56 161 HIS A O 1
ATOM 1320 N N . GLN A 1 162 ? -19.700 5.558 41.497 1.00 79.62 162 GLN A N 1
ATOM 1321 C CA . GLN A 1 162 ? -20.303 6.551 42.392 1.00 79.62 162 GLN A CA 1
ATOM 1322 C C . GLN A 1 162 ? -21.808 6.700 42.145 1.00 79.62 162 GLN A C 1
ATOM 1324 O O . GLN A 1 162 ? -22.587 6.730 43.099 1.00 79.62 162 GLN A O 1
ATOM 1329 N N . ALA A 1 163 ? -22.237 6.730 40.881 1.00 75.94 163 ALA A N 1
ATOM 1330 C CA . ALA A 1 163 ? -23.650 6.784 40.520 1.00 75.94 163 ALA A CA 1
ATOM 1331 C C . ALA A 1 163 ? -24.407 5.526 40.981 1.00 75.94 163 ALA A C 1
ATOM 1333 O O . ALA A 1 163 ? -25.533 5.626 41.478 1.00 75.94 163 ALA A O 1
ATOM 1334 N N . TYR A 1 164 ? -23.788 4.347 40.868 1.00 81.56 164 TYR A N 1
ATOM 1335 C CA . TYR A 1 164 ? -24.346 3.097 41.379 1.00 81.56 164 TYR A CA 1
ATOM 1336 C C . TYR A 1 164 ? -24.505 3.125 42.904 1.00 81.56 164 TYR A C 1
ATOM 1338 O O . TYR A 1 164 ? -25.599 2.867 43.408 1.00 81.56 164 TYR A O 1
ATOM 1346 N N . MET A 1 165 ? -23.455 3.506 43.638 1.00 76.25 165 MET A N 1
ATOM 1347 C CA . MET A 1 165 ? -23.523 3.630 45.096 1.00 76.25 165 MET A CA 1
ATOM 1348 C C . MET A 1 165 ? -24.591 4.640 45.522 1.00 76.25 165 MET A C 1
ATOM 1350 O O . MET A 1 165 ? -25.378 4.342 46.415 1.00 76.25 165 MET A O 1
ATOM 1354 N N . GLY A 1 166 ? -24.696 5.788 44.846 1.00 74.88 166 GLY A N 1
ATOM 1355 C CA . GLY A 1 166 ? -25.749 6.773 45.106 1.00 74.88 166 GLY A CA 1
ATOM 1356 C C . GLY A 1 166 ? -27.160 6.186 44.985 1.00 74.88 166 GLY A C 1
ATOM 1357 O O . GLY A 1 166 ? -27.986 6.390 45.872 1.00 74.88 166 GLY A O 1
ATOM 1358 N N . LYS A 1 167 ? -27.430 5.386 43.944 1.00 7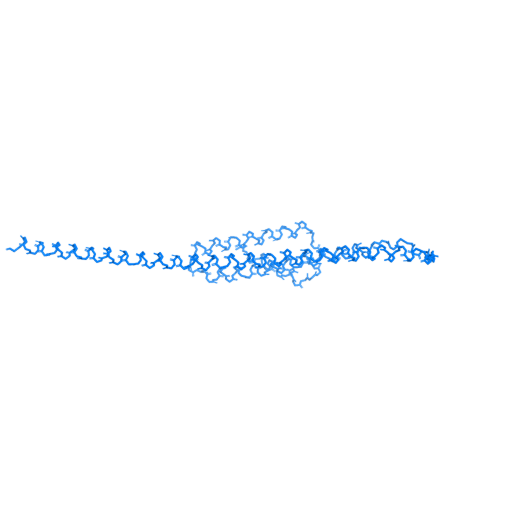9.69 167 LYS A N 1
ATOM 1359 C CA . LYS A 1 167 ? -28.721 4.685 43.793 1.00 79.69 167 LYS A CA 1
ATOM 1360 C C . LYS A 1 167 ? -28.978 3.691 44.925 1.00 79.69 167 LYS A C 1
ATOM 1362 O O . LYS A 1 167 ? -30.102 3.621 45.415 1.00 79.69 167 LYS A O 1
ATOM 1367 N N . VAL A 1 168 ? -27.953 2.953 45.354 1.00 76.50 168 VAL A N 1
ATOM 1368 C CA . VAL A 1 168 ? -28.059 2.006 46.476 1.00 76.50 168 VAL A CA 1
ATOM 1369 C C . VAL A 1 168 ? -28.365 2.736 47.785 1.00 76.50 168 VAL A C 1
ATOM 1371 O O . VAL A 1 168 ? -29.261 2.316 48.511 1.00 76.50 168 VAL A O 1
ATOM 1374 N N . TRP A 1 169 ? -27.695 3.858 48.062 1.00 83.50 169 TRP A N 1
ATOM 1375 C CA . TRP A 1 169 ? -27.963 4.684 49.245 1.00 83.50 169 TRP A CA 1
ATOM 1376 C C . TRP A 1 169 ? -29.382 5.264 49.246 1.00 83.50 169 TRP A C 1
ATOM 1378 O O . TRP A 1 169 ? -30.051 5.235 50.277 1.00 83.50 169 TRP A O 1
ATOM 1388 N N . ILE A 1 170 ? -29.871 5.733 48.094 1.00 77.75 170 ILE A N 1
ATOM 1389 C CA . ILE A 1 170 ? -31.250 6.226 47.955 1.00 77.75 170 ILE A CA 1
ATOM 1390 C C . ILE A 1 170 ? -32.257 5.091 48.177 1.00 77.75 170 ILE A C 1
ATOM 1392 O O . ILE A 1 170 ? -33.218 5.266 48.924 1.00 77.75 170 ILE A O 1
ATOM 1396 N N . ALA A 1 171 ? -32.028 3.917 47.582 1.00 73.19 171 ALA A N 1
ATOM 1397 C CA . ALA A 1 171 ? -32.898 2.756 47.759 1.00 73.19 171 ALA A CA 1
ATOM 1398 C C . ALA A 1 171 ? -32.927 2.275 49.220 1.00 73.19 171 ALA A C 1
ATOM 1400 O O . ALA A 1 171 ? -33.998 1.985 49.751 1.00 73.19 171 ALA A O 1
ATOM 1401 N N . ALA A 1 172 ? -31.772 2.253 49.890 1.00 74.06 172 ALA A N 1
ATOM 1402 C CA . ALA A 1 172 ? -31.675 1.926 51.308 1.00 74.06 172 ALA A CA 1
ATOM 1403 C C . ALA A 1 172 ? -32.410 2.959 52.182 1.00 74.06 172 ALA A C 1
ATOM 1405 O O . ALA A 1 172 ? -33.168 2.579 53.072 1.00 74.06 172 ALA A O 1
ATOM 1406 N N . GLY A 1 173 ? -32.256 4.256 51.893 1.00 73.44 173 GLY A N 1
ATOM 1407 C CA . GLY A 1 173 ? -32.980 5.326 52.584 1.00 73.44 173 GLY A CA 1
ATOM 1408 C C . GLY A 1 173 ? -34.497 5.228 52.404 1.00 73.44 173 GLY A C 1
ATOM 1409 O O . GLY A 1 173 ? -35.237 5.351 53.378 1.00 73.44 173 GLY A O 1
ATOM 1410 N N . MET A 1 174 ? -34.963 4.929 51.188 1.00 74.50 174 MET A N 1
ATOM 1411 C CA . MET A 1 174 ? -36.380 4.668 50.910 1.00 74.50 174 MET A CA 1
ATOM 1412 C C . MET A 1 174 ? -36.912 3.452 51.668 1.00 74.50 174 MET A C 1
ATOM 1414 O O . MET A 1 174 ? -38.033 3.495 52.166 1.00 74.50 174 MET A O 1
ATOM 1418 N N . PHE A 1 175 ? -36.127 2.378 51.765 1.00 74.69 175 PHE A N 1
ATOM 1419 C CA . PHE A 1 175 ? -36.532 1.171 52.480 1.00 74.69 175 PHE A CA 1
ATOM 1420 C C . PHE A 1 175 ? -36.699 1.433 53.981 1.00 74.69 175 PHE A C 1
ATOM 1422 O O . PHE A 1 175 ? -37.698 1.024 54.567 1.00 74.69 175 PHE A O 1
ATOM 1429 N N . VAL A 1 176 ? -35.772 2.180 54.590 1.00 73.19 176 VAL A N 1
ATOM 1430 C CA . VAL A 1 176 ? -35.882 2.605 55.995 1.00 73.19 176 VAL A CA 1
ATOM 1431 C C . VAL A 1 176 ? -37.084 3.528 56.195 1.00 73.19 176 VAL A C 1
ATOM 1433 O O . VAL A 1 176 ? -37.848 3.326 57.133 1.00 73.19 176 VAL A O 1
ATOM 1436 N N . PHE A 1 177 ? -37.307 4.494 55.299 1.00 73.38 177 PHE A N 1
ATOM 1437 C CA . PHE A 1 177 ? -38.487 5.362 55.364 1.00 73.38 177 PHE A CA 1
ATOM 1438 C C . PHE A 1 177 ? -39.795 4.571 55.274 1.00 73.38 177 PHE A C 1
ATOM 1440 O O . PHE A 1 177 ? -40.696 4.794 56.076 1.00 73.38 177 PHE A O 1
ATOM 1447 N N . ALA A 1 178 ? -39.896 3.623 54.341 1.00 68.50 178 ALA A N 1
ATOM 1448 C CA . ALA A 1 178 ? -41.069 2.765 54.215 1.00 68.50 178 ALA A CA 1
ATOM 1449 C C . ALA A 1 178 ? -41.274 1.898 55.467 1.00 68.50 178 ALA A C 1
ATOM 1451 O O . ALA A 1 178 ? -42.401 1.769 55.934 1.00 68.50 178 ALA A O 1
ATOM 1452 N N . ALA A 1 179 ? -40.195 1.355 56.038 1.00 68.56 179 ALA A N 1
ATOM 1453 C CA . ALA A 1 179 ? -40.252 0.546 57.251 1.00 68.56 179 ALA A CA 1
ATOM 1454 C C . ALA A 1 179 ? -40.674 1.353 58.488 1.00 68.56 179 ALA A C 1
ATOM 1456 O O . ALA A 1 179 ? -41.379 0.815 59.329 1.00 68.56 179 ALA A O 1
ATOM 1457 N N . VAL A 1 180 ? -40.275 2.625 58.594 1.00 72.50 180 VAL A N 1
ATOM 1458 C CA . VAL A 1 180 ? -40.649 3.517 59.708 1.00 72.50 180 VAL A CA 1
ATOM 1459 C C . VAL A 1 180 ? -42.071 4.066 59.558 1.00 72.50 180 VAL A C 1
ATOM 1461 O O . VAL A 1 180 ? -42.732 4.296 60.557 1.00 72.50 180 VAL A O 1
ATOM 1464 N N . VAL A 1 181 ? -42.555 4.284 58.332 1.00 68.94 181 VAL A N 1
ATOM 1465 C CA . VAL A 1 181 ? -43.921 4.786 58.081 1.00 68.94 181 VAL A CA 1
ATOM 1466 C C . VAL A 1 181 ? -44.982 3.680 58.193 1.00 68.94 181 VAL A C 1
ATOM 1468 O O . VAL A 1 181 ? -46.147 3.978 58.440 1.00 68.94 181 VAL A O 1
ATOM 1471 N N . LEU A 1 182 ? -44.601 2.412 58.001 1.00 56.75 182 LEU A N 1
ATOM 1472 C CA . LEU A 1 182 ? -45.492 1.246 58.121 1.00 56.75 182 LEU A CA 1
ATOM 1473 C C . LEU A 1 182 ? -45.491 0.587 59.517 1.00 56.75 182 LEU A C 1
ATOM 1475 O O . LEU A 1 182 ? -46.194 -0.410 59.695 1.00 56.75 182 LEU A O 1
ATOM 1479 N N . LEU A 1 183 ? -44.722 1.115 60.474 1.00 49.38 183 LEU A N 1
ATOM 1480 C CA . LEU A 1 183 ? -44.664 0.695 61.885 1.00 49.38 183 LEU A CA 1
ATOM 1481 C C . LEU A 1 183 ? -45.402 1.707 62.766 1.00 49.38 183 LEU A C 1
ATOM 1483 O O . LEU A 1 183 ? -46.090 1.255 63.707 1.00 49.38 183 LEU A O 1
#

Sequence (183 aa):
MGQPLFERVAALLRDKTAVAAIASQEASKIQERLQVAINKLTQRIDEDPDHKAEWAREKARAETLLKQWLLAQRQRSLQQEHDELMDMPKVRAESMKATHADVHRSMERTNRALRAQIELSEEVRRRMGDGTNDLKKTHERYAEVKEKLKQTQRLLKELDHQAYMGKVWIAAGMFVFAAVVLL